Protein AF-A0AAJ2ECH2-F1 (afdb_monomer_lite)

Radius of gyration: 36.83 Å; chains: 1; bounding box: 147×91×66 Å

Foldseek 3Di:
DDDDDDDDDDDDDDDDDDDDDDDDDDDDDDDDPPDDDDDDDDPDDDDDDPDDDDDDDDDDDDDDDDDDDDDDDDDDDDDDDDDDDDPDDPPPLPPLQFDDQVNVQVQVQVVLVDPVQFAFFAPVPPGFPKPQWAAAPVRCPDPVNPLVVLQVVLCVVLQQKDFDDDDQQHVPSPVHMTTIHGDPVNVVQWDWDQDPPPPVGGTNPRIIITGTFWGKGWPGWDDKDGQDPPQQKIKTKGAIATDPGHPSLPPPSNCVSGVVSVVNNVRHPPPIDIFMWHGDSRHIHTDD

Secondary structure (DSSP, 8-state):
-------------------PPPP-----------------------------------------------------------------SSSSSSTTTS--HHHHHHHHHHHHTSGGGEEE-BSTTSSB-EESEEEEHHHHHSGGGHHHHHHHHHHHHTTSEEEPPP-TTTTTTTTTEEEEEE-TTGGGGEEEEPPPTT-TTB-S-S-EEEEEEEEEEEEEEEEEPPPPTTT-EEEEEEEEEEES--GGGG-HHHHHH-HHHHHHHHHTTT--EEEEEEEETTEEEEE-

Structure (mmCIF, N/CA/C/O backbone):
data_AF-A0AAJ2ECH2-F1
#
_entry.id   AF-A0AAJ2ECH2-F1
#
loop_
_atom_site.group_PDB
_atom_site.id
_atom_site.type_symbol
_atom_site.label_atom_id
_atom_site.label_alt_id
_atom_site.label_comp_id
_atom_site.label_asym_id
_atom_site.label_entity_id
_atom_site.label_seq_id
_atom_site.pdbx_PDB_ins_code
_atom_site.Cartn_x
_atom_site.Cartn_y
_atom_site.Cartn_z
_atom_site.occupancy
_atom_site.B_iso_or_equiv
_atom_site.auth_seq_id
_atom_site.auth_comp_id
_atom_site.auth_asym_id
_atom_site.auth_atom_id
_atom_site.pdbx_PDB_model_num
ATOM 1 N N . ALA A 1 1 ? 82.442 -41.253 -10.287 1.00 42.22 1 ALA A N 1
ATOM 2 C CA . ALA A 1 1 ? 82.181 -40.162 -11.237 1.00 42.22 1 ALA A CA 1
ATOM 3 C C . ALA A 1 1 ? 80.715 -39.790 -11.065 1.00 42.22 1 ALA A C 1
ATOM 5 O O . ALA A 1 1 ? 79.875 -40.249 -11.827 1.00 42.22 1 ALA A O 1
ATOM 6 N N . ASP A 1 2 ? 80.340 -39.313 -9.878 1.00 37.12 2 ASP A N 1
ATOM 7 C CA . ASP A 1 2 ? 80.557 -37.930 -9.389 1.00 37.12 2 ASP A CA 1
ATOM 8 C C . ASP A 1 2 ? 79.757 -36.953 -10.267 1.00 37.12 2 ASP A C 1
ATOM 10 O O . ASP A 1 2 ? 79.851 -37.019 -11.485 1.00 37.12 2 ASP A O 1
ATOM 14 N N . ASP A 1 3 ? 78.943 -36.035 -9.761 1.00 39.41 3 ASP A N 1
ATOM 15 C CA . ASP A 1 3 ? 78.819 -35.560 -8.390 1.00 39.41 3 ASP A CA 1
ATOM 16 C C . ASP A 1 3 ? 77.483 -34.825 -8.196 1.00 39.41 3 ASP A C 1
ATOM 18 O O . ASP A 1 3 ? 76.812 -34.424 -9.149 1.00 39.41 3 ASP A O 1
ATOM 22 N N . SER A 1 4 ? 77.135 -34.658 -6.928 1.00 43.28 4 SER A N 1
ATOM 23 C CA . SER A 1 4 ? 75.955 -33.998 -6.375 1.00 43.28 4 SER A CA 1
ATOM 24 C C . SER A 1 4 ? 76.320 -32.590 -5.872 1.00 43.28 4 SER A C 1
ATOM 26 O O . SER A 1 4 ? 77.402 -32.425 -5.323 1.00 43.28 4 SER A O 1
ATOM 28 N N . ALA A 1 5 ? 75.429 -31.595 -6.002 1.00 47.00 5 ALA A N 1
ATOM 29 C CA . ALA A 1 5 ? 75.341 -30.352 -5.191 1.00 47.00 5 ALA A CA 1
ATOM 30 C C . ALA A 1 5 ? 74.141 -29.535 -5.724 1.00 47.00 5 ALA A C 1
ATOM 32 O O . ALA A 1 5 ? 74.076 -29.278 -6.921 1.00 47.00 5 ALA A O 1
ATOM 33 N N . ASP A 1 6 ? 73.066 -29.169 -5.019 1.00 42.31 6 ASP A N 1
ATOM 34 C CA . ASP A 1 6 ? 72.818 -28.588 -3.685 1.00 42.31 6 ASP A CA 1
ATOM 35 C C . ASP A 1 6 ? 73.564 -27.275 -3.378 1.00 42.31 6 ASP A C 1
ATOM 37 O O . ASP A 1 6 ? 74.771 -27.253 -3.153 1.00 42.31 6 ASP A O 1
ATOM 41 N N . THR A 1 7 ? 72.813 -26.165 -3.322 1.00 41.50 7 THR A N 1
ATOM 42 C CA . THR A 1 7 ? 73.090 -25.024 -2.424 1.00 41.50 7 THR A CA 1
ATOM 43 C C . THR A 1 7 ? 71.850 -24.139 -2.212 1.00 41.50 7 THR A C 1
ATOM 45 O O . THR A 1 7 ? 71.594 -23.146 -2.883 1.00 41.50 7 THR A O 1
ATOM 48 N N . ARG A 1 8 ? 71.038 -24.556 -1.244 1.00 35.97 8 ARG A N 1
ATOM 49 C CA . ARG A 1 8 ? 70.587 -23.818 -0.044 1.00 35.97 8 ARG A CA 1
ATOM 50 C C . ARG A 1 8 ? 70.851 -22.277 0.086 1.00 35.97 8 ARG A C 1
ATOM 52 O O . ARG A 1 8 ? 71.984 -21.839 0.224 1.00 35.97 8 ARG A O 1
ATOM 59 N N . VAL A 1 9 ? 69.739 -21.541 0.300 1.00 35.12 9 VAL A N 1
ATOM 60 C CA . VAL A 1 9 ? 69.451 -20.435 1.274 1.00 35.12 9 VAL A CA 1
ATOM 61 C C . VAL A 1 9 ? 70.000 -19.004 1.084 1.00 35.12 9 VAL A C 1
ATOM 63 O O . VAL A 1 9 ? 71.187 -18.736 1.238 1.00 35.12 9 VAL A O 1
ATOM 66 N N . LYS A 1 10 ? 69.062 -18.031 1.083 1.00 36.44 10 LYS A N 1
ATOM 67 C CA . LYS A 1 10 ? 69.157 -16.863 1.984 1.00 36.44 10 LYS A CA 1
ATOM 68 C C . LYS A 1 10 ? 67.801 -16.409 2.546 1.00 36.44 10 LYS A C 1
ATOM 70 O O . LYS A 1 10 ? 66.831 -16.205 1.828 1.00 36.44 10 LYS A O 1
ATOM 75 N N . VAL A 1 11 ? 67.799 -16.297 3.871 1.00 36.78 11 VAL A N 1
ATOM 76 C CA . VAL A 1 11 ? 66.754 -15.856 4.803 1.00 36.78 11 VAL A CA 1
ATOM 77 C C . VAL A 1 11 ? 66.902 -14.350 5.070 1.00 36.78 11 VAL A C 1
ATOM 79 O O . VAL A 1 11 ? 68.025 -13.851 5.103 1.00 36.78 11 VAL A O 1
ATOM 82 N N . GLY A 1 12 ? 65.787 -13.671 5.362 1.00 32.56 12 GLY A N 1
ATOM 83 C CA . GLY A 1 12 ? 65.713 -12.351 6.017 1.00 32.56 12 GLY A CA 1
ATOM 84 C C . GLY A 1 12 ? 64.828 -11.378 5.224 1.00 32.56 12 GLY A C 1
ATOM 85 O O . GLY A 1 12 ? 65.055 -11.198 4.042 1.00 32.56 12 GLY A O 1
ATOM 86 N N . ASN A 1 13 ? 63.805 -10.715 5.765 1.00 36.09 13 ASN A N 1
ATOM 87 C CA . ASN A 1 13 ? 63.702 -10.195 7.119 1.00 36.09 13 ASN A CA 1
ATOM 88 C C . ASN A 1 13 ? 62.234 -10.004 7.546 1.00 36.09 13 ASN A C 1
ATOM 90 O O . ASN A 1 13 ? 61.370 -9.672 6.737 1.00 36.09 13 ASN A O 1
ATOM 94 N N . ARG A 1 14 ? 61.982 -10.206 8.842 1.00 36.38 14 ARG A N 1
ATOM 95 C CA . ARG A 1 14 ? 60.722 -9.918 9.538 1.00 36.38 14 ARG A CA 1
ATOM 96 C C . ARG A 1 14 ? 60.601 -8.416 9.791 1.00 36.38 14 ARG A C 1
ATOM 98 O O . ARG A 1 14 ? 61.569 -7.809 10.238 1.00 36.38 14 ARG A O 1
ATOM 105 N N . GLN A 1 15 ? 59.387 -7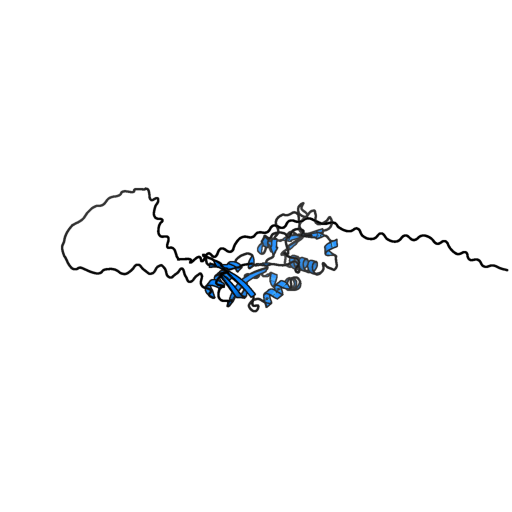.880 9.713 1.00 37.44 15 GLN A N 1
ATOM 106 C CA . GLN A 1 15 ? 58.977 -6.808 10.620 1.00 37.44 15 GLN A CA 1
ATOM 107 C C . GLN A 1 15 ? 57.489 -6.946 10.953 1.00 37.44 15 GLN A C 1
ATOM 109 O O . GLN A 1 15 ? 56.633 -7.000 10.077 1.00 37.44 15 GLN A O 1
ATOM 114 N N . ALA A 1 16 ? 57.232 -7.094 12.250 1.00 41.62 16 ALA A N 1
ATOM 115 C CA . ALA A 1 16 ? 55.926 -7.144 12.891 1.00 41.62 16 ALA A CA 1
ATOM 116 C C . ALA A 1 16 ? 55.736 -5.842 13.718 1.00 41.62 16 ALA A C 1
ATOM 118 O O . ALA A 1 16 ? 56.522 -4.909 13.558 1.00 41.62 16 ALA A O 1
ATOM 119 N N . PRO A 1 17 ? 54.708 -5.726 14.572 1.00 45.03 17 PRO A N 1
ATOM 120 C CA . PRO A 1 17 ? 53.543 -4.875 14.370 1.00 45.03 17 PRO A CA 1
ATOM 121 C C . PRO A 1 17 ? 53.574 -3.605 15.240 1.00 45.03 17 PRO A C 1
ATOM 123 O O . PRO A 1 17 ? 54.097 -3.617 16.353 1.00 45.03 17 PRO A O 1
ATOM 126 N N . HIS A 1 18 ? 52.932 -2.524 14.789 1.00 39.78 18 HIS A N 1
ATOM 127 C CA . HIS A 1 18 ? 52.648 -1.377 15.656 1.00 39.78 18 HIS A CA 1
ATOM 128 C C . HIS A 1 18 ? 51.230 -1.453 16.235 1.00 39.78 18 HIS A C 1
ATOM 130 O O . HIS A 1 18 ? 50.243 -1.617 15.523 1.00 39.78 18 HIS A O 1
ATOM 136 N N . ALA A 1 19 ? 51.197 -1.372 17.564 1.00 40.78 19 ALA A N 1
ATOM 137 C CA . ALA A 1 19 ? 50.053 -1.444 18.462 1.00 40.78 19 ALA A CA 1
ATOM 138 C C . ALA A 1 19 ? 49.423 -0.036 18.698 1.00 40.78 19 ALA A C 1
ATOM 140 O O . ALA A 1 19 ? 49.871 0.941 18.096 1.00 40.78 19 ALA A O 1
ATOM 141 N N . PRO A 1 20 ? 48.371 0.083 19.535 1.00 43.03 20 PRO A N 1
ATOM 142 C CA . PRO A 1 20 ? 47.257 1.016 19.359 1.00 43.03 20 PRO A CA 1
ATOM 143 C C . PRO A 1 20 ? 47.490 2.397 19.980 1.00 43.03 20 PRO A C 1
ATOM 145 O O . PRO A 1 20 ? 48.156 2.522 21.009 1.00 43.03 20 PRO A O 1
ATOM 148 N N . ASN A 1 21 ? 46.851 3.425 19.413 1.00 36.53 21 ASN A N 1
ATOM 149 C CA . ASN A 1 21 ? 46.820 4.758 20.010 1.00 36.53 21 ASN A CA 1
ATOM 150 C C . ASN A 1 21 ? 45.516 4.993 20.791 1.00 36.53 21 ASN A C 1
ATOM 152 O O . ASN A 1 21 ? 44.421 4.686 20.320 1.00 36.53 21 ASN A O 1
ATOM 156 N N . LYS A 1 22 ? 45.678 5.501 22.013 1.00 35.88 22 LYS A N 1
ATOM 157 C CA . LYS A 1 22 ? 44.658 5.713 23.041 1.00 35.88 22 LYS A CA 1
ATOM 158 C C . LYS A 1 22 ? 44.060 7.124 22.932 1.00 35.88 22 LYS A C 1
ATOM 160 O O . LYS A 1 22 ? 44.755 8.076 22.598 1.00 35.88 22 LYS A O 1
ATOM 165 N N . ASN A 1 23 ? 42.778 7.221 23.285 1.00 36.75 23 ASN A N 1
ATOM 166 C CA . ASN A 1 23 ? 41.996 8.445 23.509 1.00 36.75 23 ASN A CA 1
ATOM 167 C C . ASN A 1 23 ? 42.694 9.497 24.390 1.00 36.75 23 ASN A C 1
ATOM 169 O O . ASN A 1 23 ? 43.466 9.146 25.286 1.00 36.75 23 ASN A O 1
ATOM 173 N N . PRO A 1 24 ? 42.241 10.758 24.273 1.00 41.66 24 PRO A N 1
ATOM 174 C CA . PRO A 1 24 ? 41.691 11.412 25.464 1.00 41.66 24 PRO A CA 1
ATOM 175 C C . PRO A 1 24 ? 40.403 12.231 25.207 1.00 41.66 24 PRO A C 1
ATOM 177 O O . PRO A 1 24 ? 40.414 13.252 24.529 1.00 41.66 24 PRO A O 1
ATOM 180 N N . THR A 1 25 ? 39.304 11.838 25.855 1.00 38.47 25 THR A N 1
ATOM 181 C CA . THR A 1 25 ? 38.321 12.754 26.487 1.00 38.47 25 THR A CA 1
ATOM 182 C C . THR A 1 25 ? 38.935 13.279 27.793 1.00 38.47 25 THR A C 1
ATOM 184 O O . THR A 1 25 ? 39.626 12.483 28.438 1.00 38.47 25 THR A O 1
ATOM 187 N N . PRO A 1 26 ? 38.710 14.536 28.255 1.00 39.72 26 PRO A N 1
ATOM 188 C CA . PRO A 1 26 ? 37.426 14.880 28.899 1.00 39.72 26 PRO A CA 1
ATOM 189 C C . PRO A 1 26 ? 37.029 16.381 28.934 1.00 39.72 26 PRO A C 1
ATOM 191 O O . PRO A 1 26 ? 37.845 17.268 28.700 1.00 39.72 26 PRO A O 1
ATOM 194 N N . LYS A 1 27 ? 35.764 16.616 29.328 1.00 32.34 27 LYS A N 1
ATOM 195 C CA . LYS A 1 27 ? 35.148 17.735 30.097 1.00 32.34 27 LYS A CA 1
ATOM 196 C C . LYS A 1 27 ? 33.716 17.889 29.556 1.00 32.34 27 LYS A C 1
ATOM 198 O O . LYS A 1 27 ? 33.534 18.178 28.387 1.00 32.34 27 LYS A O 1
ATOM 203 N N . GLY A 1 28 ? 32.658 17.559 30.288 1.00 27.78 28 GLY A N 1
ATOM 204 C CA . GLY A 1 28 ? 32.367 18.009 31.646 1.00 27.78 28 GLY A CA 1
ATOM 205 C C . GLY A 1 28 ? 31.369 19.161 31.537 1.00 27.78 28 GLY A C 1
ATOM 206 O O . GLY A 1 28 ? 31.768 20.317 31.570 1.00 27.78 28 GLY A O 1
ATOM 207 N N . GLY A 1 29 ? 30.093 18.828 31.336 1.00 27.19 29 GLY A N 1
ATOM 208 C CA . GLY A 1 29 ? 28.980 19.769 31.232 1.00 27.19 29 GLY A CA 1
ATOM 209 C C . GLY A 1 29 ? 27.753 19.166 31.900 1.00 27.19 29 GLY A C 1
ATOM 210 O O . GLY A 1 29 ? 26.883 18.613 31.240 1.00 27.19 29 GLY A O 1
ATOM 211 N N . VAL A 1 30 ? 27.750 19.213 33.229 1.00 29.14 30 VAL A N 1
ATOM 212 C CA . VAL A 1 30 ? 26.584 18.949 34.070 1.00 29.14 30 VAL A CA 1
ATOM 213 C C . VAL A 1 30 ? 25.680 20.172 33.951 1.00 29.14 30 VAL A C 1
ATOM 215 O O . VAL A 1 30 ? 26.021 21.230 34.471 1.00 29.14 30 VAL A O 1
ATOM 218 N N . PHE A 1 31 ? 24.542 20.042 33.275 1.00 28.72 31 PHE A N 1
ATOM 219 C CA . PHE A 1 31 ? 23.416 20.948 33.482 1.00 28.72 31 PHE A CA 1
ATOM 220 C C . PHE A 1 31 ? 22.358 20.197 34.278 1.00 28.72 31 PHE A C 1
ATOM 222 O O . PHE A 1 31 ? 21.576 19.411 33.749 1.00 28.72 31 PHE A O 1
ATOM 229 N N . ALA A 1 32 ? 22.392 20.434 35.586 1.00 27.36 32 ALA A N 1
ATOM 230 C CA . ALA A 1 32 ? 21.265 20.215 36.465 1.00 27.36 32 ALA A CA 1
ATOM 231 C C . ALA A 1 32 ? 20.131 21.157 36.034 1.00 27.36 32 ALA A C 1
ATOM 233 O O . ALA A 1 32 ? 20.287 22.375 36.082 1.00 27.36 32 ALA A O 1
ATOM 234 N N . PHE A 1 33 ? 18.992 20.598 35.630 1.00 25.45 33 PHE A N 1
ATOM 235 C CA . PHE A 1 33 ? 17.716 21.298 35.721 1.00 25.45 33 PHE A CA 1
ATOM 236 C C . PHE A 1 33 ? 16.979 20.739 36.932 1.00 25.45 33 PHE A C 1
ATOM 238 O O . PHE A 1 33 ? 16.240 19.763 36.863 1.00 25.45 33 PHE A O 1
ATOM 245 N N . GLU A 1 34 ? 17.240 21.369 38.070 1.00 26.05 34 GLU A N 1
ATOM 246 C CA . GLU A 1 34 ? 16.372 21.305 39.230 1.00 26.05 34 GLU A CA 1
ATOM 247 C C . GLU A 1 34 ? 15.232 22.303 39.002 1.00 26.05 34 GLU A C 1
ATOM 249 O O . GLU A 1 34 ? 15.405 23.516 39.116 1.00 26.05 34 GLU A O 1
ATOM 254 N N . ALA A 1 35 ? 14.057 21.797 38.634 1.00 28.84 35 ALA A N 1
ATOM 255 C CA . ALA A 1 35 ? 12.827 22.576 38.580 1.00 28.84 35 ALA A CA 1
ATOM 256 C C . ALA A 1 35 ? 11.723 21.821 39.325 1.00 28.84 35 ALA A C 1
ATOM 258 O O . ALA A 1 35 ? 10.961 21.043 38.765 1.00 28.84 35 ALA A O 1
ATOM 259 N N . ARG A 1 36 ? 11.741 22.047 40.640 1.00 27.75 36 ARG A N 1
ATOM 260 C CA . ARG A 1 36 ? 10.624 22.129 41.591 1.00 27.75 36 ARG A CA 1
ATOM 261 C C . ARG A 1 36 ? 9.313 21.458 41.173 1.00 27.75 36 ARG A C 1
ATOM 263 O O . ARG A 1 36 ? 8.580 21.943 40.316 1.00 27.75 36 ARG A O 1
ATOM 270 N N . HIS A 1 37 ? 8.941 20.462 41.975 1.00 28.88 37 HIS A N 1
ATOM 271 C CA . HIS A 1 37 ? 7.553 20.141 42.278 1.00 28.88 37 HIS A CA 1
ATOM 272 C C . HIS A 1 37 ? 6.735 21.419 42.525 1.00 28.88 37 HIS A C 1
ATOM 274 O O . HIS A 1 37 ? 6.911 22.095 43.539 1.00 28.88 37 HIS A O 1
ATOM 280 N N . LEU A 1 38 ? 5.792 21.701 41.632 1.00 29.12 38 LEU A N 1
ATOM 281 C CA . LEU A 1 38 ? 4.630 22.525 41.928 1.00 29.12 38 LEU A CA 1
ATOM 282 C C . LEU A 1 38 ? 3.388 21.670 41.705 1.00 29.12 38 LEU A C 1
ATOM 284 O O . LEU A 1 38 ? 2.962 21.396 40.589 1.00 29.12 38 LEU A O 1
ATOM 288 N N . HIS A 1 39 ? 2.834 21.222 42.828 1.00 31.78 39 HIS A N 1
ATOM 289 C CA . HIS A 1 39 ? 1.444 20.817 42.945 1.00 31.78 39 HIS A CA 1
ATOM 290 C C . HIS A 1 39 ? 0.564 21.973 42.447 1.00 31.78 39 HIS A C 1
ATOM 292 O O . HIS A 1 39 ? 0.428 22.986 43.130 1.00 31.78 39 HIS A O 1
ATOM 298 N N . GLN A 1 40 ? -0.078 21.812 41.295 1.00 31.48 40 GLN A N 1
ATOM 299 C CA . GLN A 1 40 ? -1.292 22.556 40.988 1.00 31.48 40 GLN A CA 1
ATOM 300 C C . GLN A 1 40 ? -2.389 21.567 40.617 1.00 31.48 40 GLN A C 1
ATOM 302 O O . GLN A 1 40 ? -2.481 21.062 39.504 1.00 31.48 40 GLN A O 1
ATOM 307 N N . ARG A 1 41 ? -3.233 21.300 41.618 1.00 31.45 41 ARG A N 1
ATOM 308 C CA . ARG A 1 41 ? -4.598 20.817 41.431 1.00 31.45 41 ARG A CA 1
ATOM 309 C C . ARG A 1 41 ? -5.319 21.818 40.526 1.00 31.45 41 ARG A C 1
ATOM 311 O O . ARG A 1 41 ? -5.721 22.876 41.006 1.00 31.45 41 ARG A O 1
ATOM 318 N N . SER A 1 42 ? -5.487 21.498 39.248 1.00 27.92 42 SER A N 1
ATOM 319 C CA . SER A 1 42 ? -6.451 22.204 38.408 1.00 27.92 42 SER A CA 1
ATOM 320 C C . SER A 1 42 ? -7.769 21.441 38.441 1.00 27.92 42 SER A C 1
ATOM 322 O O . SER A 1 42 ? -7.947 20.420 37.784 1.00 27.92 42 SER A O 1
ATOM 324 N N . LEU A 1 43 ? -8.682 21.933 39.276 1.00 31.36 43 LEU A N 1
ATOM 325 C CA . LEU A 1 43 ? -10.106 21.653 39.172 1.00 31.36 43 LEU A CA 1
ATOM 326 C C . LEU A 1 43 ? -10.602 22.342 37.895 1.00 31.36 43 LEU A C 1
ATOM 328 O O . LEU A 1 43 ? -10.856 23.548 37.910 1.00 31.36 43 LEU A O 1
ATOM 332 N N . PHE A 1 44 ? -10.742 21.605 36.793 1.00 28.23 44 PHE A N 1
ATOM 333 C CA . PHE A 1 44 ? -11.408 22.142 35.609 1.00 28.23 44 PHE A CA 1
ATOM 334 C C . PHE A 1 44 ? -12.920 22.151 35.828 1.00 28.23 44 PHE A C 1
ATOM 336 O O . PHE A 1 44 ? -13.641 21.172 35.666 1.00 28.23 44 PHE A O 1
ATOM 343 N N . ARG A 1 45 ? -13.369 23.324 36.268 1.00 28.62 45 ARG A N 1
ATOM 344 C CA . ARG A 1 45 ? -14.752 23.778 36.318 1.00 28.62 45 ARG A CA 1
ATOM 345 C C . ARG A 1 45 ? -15.161 24.148 34.888 1.00 28.62 45 ARG A C 1
ATOM 347 O O . ARG A 1 45 ? -14.532 25.025 34.299 1.00 28.62 45 ARG A O 1
ATOM 354 N N . CYS A 1 46 ? -16.206 23.523 34.340 1.00 26.97 46 CYS A N 1
ATOM 355 C CA . CYS A 1 46 ? -16.853 23.990 33.110 1.00 26.97 46 CYS A CA 1
ATOM 356 C C . CYS A 1 46 ? -17.240 25.468 33.280 1.00 26.97 46 CYS A C 1
ATOM 358 O O . CYS A 1 46 ? -18.101 25.798 34.099 1.00 26.97 46 CYS A O 1
ATOM 360 N N . ARG A 1 47 ? -16.586 26.370 32.540 1.00 28.44 47 ARG A N 1
ATOM 361 C CA . ARG A 1 47 ? -16.938 27.791 32.493 1.00 28.44 47 ARG A CA 1
ATOM 362 C C . ARG A 1 47 ? -17.693 28.049 31.194 1.00 28.44 47 ARG A C 1
ATOM 364 O O . ARG A 1 47 ? -17.113 28.037 30.117 1.00 28.44 47 ARG A O 1
ATOM 371 N N . SER A 1 48 ? -19.000 28.246 31.335 1.00 32.56 48 SER A N 1
ATOM 372 C CA . SER A 1 48 ? -19.894 28.766 30.301 1.00 32.56 48 SER A CA 1
ATOM 373 C C . SER A 1 48 ? -19.410 30.148 29.862 1.00 32.56 48 SER A C 1
ATOM 375 O O . SER A 1 48 ? -19.367 31.057 30.691 1.00 32.56 48 SER A O 1
ATOM 377 N N . ASN A 1 49 ? -19.066 30.307 28.585 1.00 32.09 49 ASN A N 1
ATOM 378 C CA . ASN A 1 49 ? -18.868 31.611 27.958 1.00 32.09 49 ASN A CA 1
ATOM 379 C C . ASN A 1 49 ? -20.085 31.892 27.072 1.00 32.09 49 ASN A C 1
ATOM 381 O O . ASN A 1 49 ? -20.160 31.457 25.926 1.00 32.09 49 ASN A O 1
ATOM 385 N N . SER A 1 50 ? -21.049 32.601 27.647 1.00 32.84 50 SER A N 1
ATOM 386 C CA . SER A 1 50 ? -22.085 33.313 26.910 1.00 32.84 50 SER A CA 1
ATOM 387 C C . SER A 1 50 ? -21.627 34.762 26.882 1.00 32.84 50 SER A C 1
ATOM 389 O O . SER A 1 50 ? -21.686 35.386 27.929 1.00 32.84 50 SER A O 1
ATOM 391 N N . ASP A 1 51 ? -21.078 35.232 25.761 1.00 31.84 51 ASP A N 1
ATOM 392 C CA . ASP A 1 51 ? -21.012 36.654 25.383 1.00 31.84 51 ASP A CA 1
ATOM 393 C C . ASP A 1 51 ? -20.249 36.798 24.059 1.00 31.84 51 ASP A C 1
ATOM 395 O O . ASP A 1 51 ? -19.023 36.851 24.024 1.00 31.84 51 ASP A O 1
ATOM 399 N N . ALA A 1 52 ? -20.996 36.845 22.956 1.00 32.62 52 ALA A N 1
ATOM 400 C CA . ALA A 1 52 ? -20.563 37.459 21.701 1.00 32.62 52 ALA A CA 1
ATOM 401 C C . ALA A 1 52 ? -21.787 37.700 20.801 1.00 32.62 52 ALA A C 1
ATOM 403 O O . ALA A 1 52 ? -21.988 37.043 19.783 1.00 32.62 52 ALA A O 1
ATOM 404 N N . LEU A 1 53 ? -22.631 38.654 21.196 1.00 32.38 53 LEU A N 1
ATOM 405 C CA . LEU A 1 53 ? -23.466 39.397 20.257 1.00 32.38 53 LEU A CA 1
ATOM 406 C C . LEU A 1 53 ? -22.834 40.775 20.095 1.00 32.38 53 LEU A C 1
ATOM 408 O O . LEU A 1 53 ? -22.726 41.503 21.076 1.00 32.38 53 LEU A O 1
ATOM 412 N N . LEU A 1 54 ? -22.423 41.089 18.865 1.00 32.12 54 LEU A N 1
ATOM 413 C CA . LEU A 1 54 ? -22.594 42.364 18.152 1.00 32.12 54 LEU A CA 1
ATOM 414 C C . LEU A 1 54 ? -21.517 42.464 17.062 1.00 32.12 54 LEU A C 1
ATOM 416 O O . LEU A 1 54 ? -20.358 42.703 17.377 1.00 32.12 54 LEU A O 1
ATOM 420 N N . GLN A 1 55 ? -21.901 42.352 15.785 1.00 32.16 55 GLN A N 1
ATOM 421 C CA . GLN A 1 55 ? -21.833 43.492 14.858 1.00 32.16 55 GLN A CA 1
ATOM 422 C C . GLN A 1 55 ? -22.307 43.163 13.427 1.00 32.16 55 GLN A C 1
ATOM 424 O O . GLN A 1 55 ? -22.007 42.123 12.850 1.00 32.16 55 GLN A O 1
ATOM 429 N N . SER A 1 56 ? -22.966 44.176 12.857 1.00 31.80 56 SER A N 1
ATOM 430 C CA . SER A 1 56 ? -23.246 44.451 11.440 1.00 31.80 56 SER A CA 1
ATOM 431 C C . SER A 1 56 ? -24.482 43.802 10.791 1.00 31.80 56 SER A C 1
ATOM 433 O O . SER A 1 56 ? -24.452 42.735 10.190 1.00 31.80 56 SER A O 1
ATOM 435 N N . VAL A 1 57 ? -25.585 44.553 10.845 1.00 33.06 57 VAL A N 1
ATOM 436 C CA . VAL A 1 57 ? -26.626 44.572 9.813 1.00 33.06 57 VAL A CA 1
ATOM 437 C C . VAL A 1 57 ? -26.761 46.033 9.398 1.00 33.06 57 VAL A C 1
ATOM 439 O O . VAL A 1 57 ? -27.182 46.856 10.208 1.00 33.06 57 VAL A O 1
ATOM 442 N N . GLU A 1 58 ? -26.407 46.364 8.157 1.00 29.14 58 GLU A N 1
ATOM 443 C CA . GLU A 1 58 ? -26.724 47.662 7.563 1.00 29.14 58 GLU A CA 1
ATOM 444 C C . GLU A 1 58 ? -27.101 47.512 6.076 1.00 29.14 58 GLU A C 1
ATOM 446 O O . GLU A 1 58 ? -26.374 46.922 5.285 1.00 29.14 58 GLU A O 1
ATOM 451 N N . TRP A 1 59 ? -28.273 48.076 5.764 1.00 30.05 59 TRP A N 1
ATOM 452 C CA . TRP A 1 59 ? -28.811 48.552 4.479 1.00 30.05 59 TRP A CA 1
ATOM 453 C C . TRP A 1 59 ? -28.984 47.591 3.286 1.00 30.05 59 TRP A C 1
ATOM 455 O O . TRP A 1 59 ? -28.051 47.249 2.579 1.00 30.05 59 TRP A O 1
ATOM 465 N N . HIS A 1 60 ? -30.246 47.369 2.894 1.00 35.22 60 HIS A N 1
ATOM 466 C CA . HIS A 1 60 ? -30.860 48.193 1.842 1.00 35.22 60 HIS A CA 1
ATOM 467 C C . HIS A 1 60 ? -32.396 48.168 1.903 1.00 35.22 60 HIS A C 1
ATOM 469 O O . HIS A 1 60 ? -33.045 47.125 1.906 1.00 35.22 60 HIS A O 1
ATOM 475 N N . ARG A 1 61 ? -32.965 49.380 1.918 1.00 34.66 61 ARG A N 1
ATOM 476 C CA . ARG A 1 61 ? -34.385 49.702 1.735 1.00 34.66 61 ARG A CA 1
ATOM 477 C C . ARG A 1 61 ? -34.897 49.199 0.382 1.00 34.66 61 ARG A C 1
ATOM 479 O O . ARG A 1 61 ? -34.325 49.557 -0.644 1.00 34.66 61 ARG A O 1
ATOM 486 N N . LYS A 1 62 ? -36.077 48.575 0.368 1.00 36.88 62 LYS A N 1
ATOM 487 C CA . LYS A 1 62 ? -37.070 48.780 -0.697 1.00 36.88 62 LYS A CA 1
ATOM 488 C C . LYS A 1 62 ? -38.451 48.977 -0.076 1.00 36.88 62 LYS A C 1
ATOM 490 O O . LYS A 1 62 ? -38.921 48.171 0.715 1.00 36.88 62 LYS A O 1
ATOM 495 N N . VAL A 1 63 ? -39.030 50.118 -0.428 1.00 39.38 63 VAL A N 1
ATOM 496 C CA . VAL A 1 63 ? -40.338 50.650 -0.043 1.00 39.38 63 VAL A CA 1
ATOM 497 C C . VAL A 1 63 ? -41.324 50.294 -1.148 1.00 39.38 63 VAL A C 1
ATOM 499 O O . VAL A 1 63 ? -41.025 50.648 -2.281 1.00 39.38 63 VAL A O 1
ATOM 502 N N . VAL A 1 64 ? -42.476 49.686 -0.833 1.00 36.44 64 VAL A N 1
ATOM 503 C CA . VAL A 1 64 ? -43.736 49.731 -1.620 1.00 36.44 64 VAL A CA 1
ATOM 504 C C . VAL A 1 64 ? -44.920 49.497 -0.643 1.00 36.44 64 VAL A C 1
ATOM 506 O O . VAL A 1 64 ? -44.731 48.775 0.336 1.00 36.44 64 VAL A O 1
ATOM 509 N N . PRO A 1 65 ? -46.088 50.159 -0.816 1.00 43.50 65 PRO A N 1
ATOM 510 C CA . PRO A 1 65 ? -46.907 50.649 0.294 1.00 43.50 65 PRO A CA 1
ATOM 511 C C . PRO A 1 65 ? -48.133 49.794 0.658 1.00 43.50 65 PRO A C 1
ATOM 513 O O . PRO A 1 65 ? -48.596 48.944 -0.097 1.00 43.50 65 PRO A O 1
ATOM 516 N N . ILE A 1 66 ? -48.668 50.109 1.839 1.00 40.44 66 ILE A N 1
ATOM 517 C CA . ILE A 1 66 ? -49.888 49.589 2.468 1.00 40.44 66 ILE A CA 1
ATOM 518 C C . ILE A 1 66 ? -51.119 50.331 1.918 1.00 40.44 66 ILE A C 1
ATOM 520 O O . ILE A 1 66 ? -51.096 51.558 1.813 1.00 40.44 66 ILE A O 1
ATOM 524 N N . MET A 1 67 ? -52.220 49.609 1.677 1.00 33.28 67 MET A N 1
ATOM 525 C CA . MET A 1 67 ? -53.582 50.161 1.740 1.00 33.28 67 MET A CA 1
ATOM 526 C C . MET A 1 67 ? -54.394 49.472 2.856 1.00 33.28 67 MET A C 1
ATOM 528 O O . MET A 1 67 ? -54.139 48.302 3.146 1.00 33.28 67 MET A O 1
ATOM 532 N N . PRO A 1 68 ? -55.347 50.176 3.502 1.00 51.62 68 PRO A N 1
ATOM 533 C CA . PRO A 1 68 ? -55.944 49.768 4.774 1.00 51.62 68 PRO A CA 1
ATOM 534 C C . PRO A 1 68 ? -57.377 49.238 4.617 1.00 51.62 68 PRO A C 1
ATOM 536 O O . PRO A 1 68 ? -58.119 49.733 3.777 1.00 51.62 68 PRO A O 1
ATOM 539 N N . THR A 1 69 ? -57.830 48.335 5.496 1.00 38.91 69 THR A N 1
ATOM 540 C CA . THR A 1 69 ? -59.268 48.180 5.793 1.00 38.91 69 THR A CA 1
ATOM 541 C C . THR A 1 69 ? -59.537 47.674 7.223 1.00 38.91 69 THR A C 1
ATOM 543 O O . THR A 1 69 ? -59.179 46.563 7.586 1.00 38.91 69 THR A O 1
ATOM 546 N N . HIS A 1 70 ? -60.251 48.527 7.971 1.00 39.31 70 HIS A N 1
ATOM 547 C CA . HIS A 1 70 ? -61.310 48.250 8.963 1.00 39.31 70 HIS A CA 1
ATOM 548 C C . HIS A 1 70 ? -60.962 47.899 10.433 1.00 39.31 70 HIS A C 1
ATOM 550 O O . HIS A 1 70 ? -60.240 46.942 10.698 1.00 39.31 70 HIS A O 1
ATOM 556 N N . PRO A 1 71 ? -61.547 48.643 11.407 1.00 48.66 71 PRO A N 1
ATOM 557 C CA . PRO A 1 71 ? -61.501 48.349 12.838 1.00 48.66 71 PRO A CA 1
ATOM 558 C C . PRO A 1 71 ? -62.832 47.777 13.377 1.00 48.66 71 PRO A C 1
ATOM 560 O O . PRO A 1 71 ? -63.901 47.993 12.810 1.00 48.66 71 PRO A O 1
ATOM 563 N N . GLY A 1 72 ? -62.757 47.138 14.546 1.00 35.56 72 GLY A N 1
ATOM 564 C CA . GLY A 1 72 ? -63.892 46.630 15.331 1.00 35.56 72 GLY A CA 1
ATOM 565 C C . GLY A 1 72 ? -63.787 45.112 15.492 1.00 35.56 72 GLY A C 1
ATOM 566 O O . GLY A 1 72 ? -63.489 44.417 14.537 1.00 35.56 72 GLY A O 1
ATOM 567 N N . ALA A 1 73 ? -63.968 44.491 16.649 1.00 39.84 73 ALA A N 1
ATOM 568 C CA . ALA A 1 73 ? -64.588 44.897 17.895 1.00 39.84 73 ALA A CA 1
ATOM 569 C C . ALA A 1 73 ? -64.176 43.884 18.986 1.00 39.84 73 ALA A C 1
ATOM 571 O O . ALA A 1 73 ? -63.823 42.753 18.676 1.00 39.84 73 ALA A O 1
ATOM 572 N N . HIS A 1 74 ? -64.235 44.331 20.244 1.00 37.09 74 HIS A N 1
ATOM 573 C CA . HIS A 1 74 ? -64.562 43.582 21.467 1.00 37.09 74 HIS A CA 1
ATOM 574 C C . HIS A 1 74 ? -64.301 42.058 21.508 1.00 37.09 74 HIS A C 1
ATOM 576 O O . HIS A 1 74 ? -64.971 41.290 20.835 1.00 37.09 74 HIS A O 1
ATOM 582 N N . MET A 1 75 ? -63.549 41.576 22.501 1.00 40.16 75 MET A N 1
ATOM 583 C CA . MET A 1 75 ? -64.106 41.175 23.804 1.00 40.16 75 MET A CA 1
ATOM 584 C C . MET A 1 75 ? -63.038 40.454 24.642 1.00 40.16 75 MET A C 1
ATOM 586 O O . MET A 1 75 ? -62.244 39.658 24.155 1.00 40.16 75 MET A O 1
ATOM 590 N N . ARG A 1 76 ? -63.031 40.793 25.931 1.00 45.53 76 ARG A N 1
ATOM 591 C CA . ARG A 1 76 ? -62.262 40.189 27.026 1.00 45.53 76 ARG A CA 1
ATOM 592 C C . ARG A 1 76 ? -62.441 38.667 27.050 1.00 45.53 76 ARG A C 1
ATOM 594 O O . ARG A 1 76 ? -63.572 38.249 26.837 1.00 45.53 76 ARG A O 1
ATOM 601 N N . THR A 1 77 ? -61.412 37.893 27.428 1.00 37.44 77 THR A N 1
ATOM 602 C CA . THR A 1 77 ? -61.477 36.784 28.418 1.00 37.44 77 THR A CA 1
ATOM 603 C C . THR A 1 77 ? -60.079 36.176 28.671 1.00 37.44 77 THR A C 1
ATOM 605 O O . THR A 1 77 ? -59.413 35.726 27.749 1.00 37.44 77 THR A O 1
ATOM 608 N N . SER A 1 78 ? -59.696 36.176 29.952 1.00 41.44 78 SER A N 1
ATOM 609 C CA . SER A 1 78 ? -58.792 35.268 30.691 1.00 41.44 78 SER A CA 1
ATOM 610 C C . SER A 1 78 ? -57.304 35.102 30.344 1.00 41.44 78 SER A C 1
ATOM 612 O O . SER A 1 78 ? -56.901 34.349 29.468 1.00 41.44 78 SER A O 1
ATOM 614 N N . LEU A 1 79 ? -56.499 35.754 31.192 1.00 44.00 79 LEU A N 1
ATOM 615 C CA . LEU A 1 79 ? -55.481 35.184 32.092 1.00 44.00 79 LEU A CA 1
ATOM 616 C C . LEU A 1 79 ? -54.980 33.732 31.879 1.00 44.00 79 LEU A C 1
ATOM 618 O O . LEU A 1 79 ? -55.750 32.781 31.940 1.00 44.00 79 LEU A O 1
ATOM 622 N N . LEU A 1 80 ? -53.639 33.639 31.922 1.00 46.00 80 LEU A N 1
ATOM 623 C CA . LEU A 1 80 ? -52.782 32.551 32.433 1.00 46.00 80 LEU A CA 1
ATOM 624 C C . LEU A 1 80 ? -52.602 31.290 31.572 1.00 46.00 80 LEU A C 1
ATOM 626 O O . LEU A 1 80 ? -53.276 30.296 31.800 1.00 46.00 80 LEU A O 1
ATOM 630 N N . ILE A 1 81 ? -51.536 31.265 30.756 1.00 47.53 81 ILE A N 1
ATOM 631 C CA . ILE A 1 81 ? -50.604 30.120 30.707 1.00 47.53 81 ILE A CA 1
ATOM 632 C C . ILE A 1 81 ? -49.176 30.675 30.657 1.00 47.53 81 ILE A C 1
ATOM 634 O O . ILE A 1 81 ? -48.727 31.232 29.657 1.00 47.53 81 ILE A O 1
ATOM 638 N N . ALA A 1 82 ? -48.490 30.564 31.790 1.00 41.97 82 ALA A N 1
ATOM 639 C CA . ALA A 1 82 ? -47.060 30.774 31.908 1.00 41.97 82 ALA A CA 1
ATOM 640 C C . ALA A 1 82 ? -46.303 29.559 31.350 1.00 41.97 82 ALA A C 1
ATOM 642 O O . ALA A 1 82 ? -46.749 28.433 31.530 1.00 41.97 82 ALA A O 1
ATOM 643 N N . ALA A 1 83 ? -45.159 29.849 30.725 1.00 50.75 83 ALA A N 1
ATOM 644 C CA . ALA A 1 83 ? -43.909 29.088 30.709 1.00 50.75 83 ALA A CA 1
ATOM 645 C C . ALA A 1 83 ? -43.965 27.550 30.586 1.00 50.75 83 ALA A C 1
ATOM 647 O O . ALA A 1 83 ? -44.463 26.862 31.465 1.00 50.75 83 ALA A O 1
ATOM 648 N N . VAL A 1 84 ? -43.282 27.021 29.564 1.00 50.78 84 VAL A N 1
ATOM 649 C CA . VAL A 1 84 ? -42.201 26.007 29.646 1.00 50.78 84 VAL A CA 1
ATOM 650 C C . VAL A 1 84 ? -42.044 25.403 28.250 1.00 50.78 84 VAL A C 1
ATOM 652 O O . VAL A 1 84 ? -42.773 24.496 27.874 1.00 50.78 84 VAL A O 1
ATOM 655 N N . SER A 1 85 ? -41.089 25.906 27.468 1.00 52.12 85 SER A N 1
ATOM 656 C CA . SER A 1 85 ? -40.585 25.200 26.279 1.00 52.12 85 SER A CA 1
ATOM 657 C C . SER A 1 85 ? -39.376 25.931 25.694 1.00 52.12 85 SER A C 1
ATOM 659 O O . SER A 1 85 ? -39.466 26.541 24.634 1.00 52.12 85 SER A O 1
ATOM 661 N N . ALA A 1 86 ? -38.244 25.909 26.404 1.00 52.22 86 ALA A N 1
ATOM 662 C CA . ALA A 1 86 ? -36.951 26.329 25.853 1.00 52.22 86 ALA A CA 1
ATOM 663 C C . ALA A 1 86 ? -35.764 25.723 26.630 1.00 52.22 86 ALA A C 1
ATOM 665 O O . ALA A 1 86 ? -34.870 26.442 27.060 1.00 52.22 86 ALA A O 1
ATOM 666 N N . THR A 1 87 ? -35.738 24.404 26.836 1.00 51.59 87 THR A N 1
ATOM 667 C CA . THR A 1 87 ? -34.578 23.720 27.447 1.00 51.59 87 THR A CA 1
ATOM 668 C C . THR A 1 87 ? -34.441 22.282 26.938 1.00 51.59 87 THR A C 1
ATOM 670 O O . THR A 1 87 ? -34.576 21.334 27.696 1.00 51.59 87 THR A O 1
ATOM 673 N N . LEU A 1 88 ? -34.165 22.093 25.642 1.00 51.41 88 LEU A N 1
ATOM 674 C CA . LEU A 1 88 ? -33.755 20.783 25.093 1.00 51.41 88 LEU A CA 1
ATOM 675 C C . LEU A 1 88 ? -32.693 20.893 23.976 1.00 51.41 88 LEU A C 1
ATOM 677 O O . LEU A 1 88 ? -32.712 20.118 23.028 1.00 51.41 88 LEU A O 1
ATOM 681 N N . LEU A 1 89 ? -31.738 21.829 24.068 1.00 51.00 89 LEU A N 1
ATOM 682 C CA . LEU A 1 89 ? -30.654 21.951 23.070 1.00 51.00 89 LEU A CA 1
ATOM 683 C C . LEU A 1 89 ? -29.228 21.678 23.590 1.00 51.00 89 LEU A C 1
ATOM 685 O O . LEU A 1 89 ? -28.276 21.957 22.874 1.00 51.00 89 LEU A O 1
ATOM 689 N N . PHE A 1 90 ? -29.042 21.079 24.775 1.00 52.53 90 PHE A N 1
ATOM 690 C CA . PHE A 1 90 ? -27.687 20.867 25.331 1.00 52.53 90 PHE A CA 1
ATOM 691 C C . PHE A 1 90 ? -27.284 19.421 25.672 1.00 52.53 90 PHE A C 1
ATOM 693 O O . PHE A 1 90 ? -26.203 19.210 26.209 1.00 52.53 90 PHE A O 1
ATOM 700 N N . ALA A 1 91 ? -28.063 18.399 25.303 1.00 47.62 91 ALA A N 1
ATOM 701 C CA . ALA A 1 91 ? -27.704 16.997 25.583 1.00 47.62 91 ALA A CA 1
ATOM 702 C C . ALA A 1 91 ? -26.969 16.269 24.431 1.00 47.62 91 ALA A C 1
ATOM 704 O O . ALA A 1 91 ? -26.888 15.042 24.437 1.00 47.62 91 ALA A O 1
ATOM 705 N N . ALA A 1 92 ? -26.445 16.989 23.432 1.00 46.81 92 ALA A N 1
ATOM 706 C CA . ALA A 1 92 ? -25.775 16.376 22.275 1.00 46.81 92 ALA A CA 1
ATOM 707 C C . ALA A 1 92 ? -24.235 16.469 22.297 1.00 46.81 92 ALA A C 1
ATOM 709 O O . ALA A 1 92 ? -23.588 15.766 21.527 1.00 46.81 92 ALA A O 1
ATOM 710 N N . CYS A 1 93 ? -23.630 17.261 23.192 1.00 47.19 93 CYS A N 1
ATOM 711 C CA . CYS A 1 93 ? -22.169 17.437 23.216 1.00 47.19 93 CYS A CA 1
ATOM 712 C C . CYS A 1 93 ? -21.394 16.340 23.976 1.00 47.19 93 CYS A C 1
ATOM 714 O O . CYS A 1 93 ? -20.171 16.358 23.949 1.00 47.19 93 CYS A O 1
ATOM 716 N N . GLY A 1 94 ? -22.067 15.387 24.638 1.00 50.09 94 GLY A N 1
ATOM 717 C CA . GLY A 1 94 ? -21.400 14.305 25.388 1.00 50.09 94 GLY A CA 1
ATOM 718 C C . GLY A 1 94 ? -21.089 13.047 24.565 1.00 50.09 94 GLY A C 1
ATOM 719 O O . GLY A 1 94 ? -20.062 12.413 24.760 1.00 50.09 94 GLY A O 1
ATOM 720 N N . LYS A 1 95 ? -21.927 12.709 23.576 1.00 59.28 95 LYS A N 1
ATOM 721 C CA . LYS A 1 95 ? -21.839 11.407 22.884 1.00 59.28 95 LYS A CA 1
ATOM 722 C C . LYS A 1 95 ? -20.601 11.229 22.005 1.00 59.28 95 LYS A C 1
ATOM 724 O O . LYS A 1 95 ? -20.218 10.097 21.741 1.00 59.28 95 LYS A O 1
ATOM 729 N N . LYS A 1 96 ? -20.007 12.321 21.515 1.00 63.09 96 LYS A N 1
ATOM 730 C CA . LYS A 1 96 ? -18.868 12.242 20.588 1.00 63.09 96 LYS A CA 1
ATOM 731 C C . LYS A 1 96 ? -17.557 11.884 21.298 1.00 63.09 96 LYS A C 1
ATOM 733 O O . LYS A 1 96 ? -16.687 11.273 20.684 1.00 63.09 96 LYS A O 1
ATOM 738 N N . ASN A 1 97 ? -17.440 12.237 22.579 1.00 75.69 97 ASN A N 1
ATOM 739 C CA . ASN A 1 97 ? -16.200 12.096 23.334 1.00 75.69 97 ASN A CA 1
ATOM 740 C C . ASN A 1 97 ? -16.176 10.850 24.222 1.00 75.69 97 ASN A C 1
ATOM 742 O O . ASN A 1 97 ? -15.088 10.375 24.522 1.00 75.69 97 ASN A O 1
ATOM 746 N N . ASP A 1 98 ? -17.315 10.262 24.584 1.00 84.25 98 ASP A N 1
ATOM 747 C CA . ASP A 1 98 ? -17.314 8.985 25.306 1.00 84.25 98 ASP A CA 1
ATOM 748 C C . ASP A 1 98 ? -16.735 7.861 24.430 1.00 84.25 98 ASP A C 1
ATOM 750 O O . ASP A 1 98 ? -16.980 7.808 23.219 1.00 84.25 98 ASP A O 1
ATOM 754 N N . ALA A 1 99 ? -15.954 6.954 25.024 1.00 89.19 99 ALA A N 1
ATOM 755 C CA . ALA A 1 99 ? -15.433 5.788 24.317 1.00 89.19 99 ALA A CA 1
ATOM 756 C C . ALA A 1 99 ? -16.569 4.791 24.062 1.00 89.19 99 ALA A C 1
ATOM 758 O O . ALA A 1 99 ? -17.147 4.216 24.982 1.00 89.19 99 ALA A O 1
ATOM 759 N N . SER A 1 100 ? -16.898 4.590 22.792 1.00 92.25 100 SER A N 1
ATOM 760 C CA . SER A 1 100 ? -17.922 3.653 22.347 1.00 92.25 100 SER A CA 1
ATOM 761 C C . SER A 1 100 ? -17.518 3.065 21.003 1.00 92.25 100 SER A C 1
ATOM 763 O O . SER A 1 100 ? -16.742 3.672 20.266 1.00 92.25 100 SER A O 1
ATOM 765 N N . GLU A 1 101 ? -18.091 1.920 20.639 1.00 94.06 101 GLU A N 1
ATOM 766 C CA . GLU A 1 101 ? -17.894 1.330 19.310 1.00 94.06 101 GLU A CA 1
ATOM 767 C C . GLU A 1 101 ? -18.140 2.348 18.182 1.00 94.06 101 GLU A C 1
ATOM 769 O O . GLU A 1 101 ? -17.354 2.423 17.240 1.00 94.06 101 GLU A O 1
ATOM 774 N N . SER A 1 102 ? -19.177 3.183 18.311 1.00 93.69 102 SER A N 1
ATOM 775 C CA . SER A 1 102 ? -19.510 4.209 17.317 1.00 93.69 102 SER A CA 1
ATOM 776 C C . SER A 1 102 ? -18.448 5.305 17.239 1.00 93.69 102 SER A C 1
ATOM 778 O O . SER A 1 102 ? -17.947 5.591 16.156 1.00 93.69 102 SER A O 1
ATOM 780 N N . SER A 1 103 ? -18.085 5.921 18.369 1.00 94.06 103 SER A N 1
ATOM 781 C CA . SER A 1 103 ? -17.153 7.060 18.393 1.00 94.06 103 SER A CA 1
ATOM 782 C C . SER A 1 103 ? -15.725 6.653 18.014 1.00 94.06 103 SER A C 1
ATOM 784 O O . SER A 1 103 ? -15.061 7.360 17.255 1.00 94.06 103 SER A O 1
ATOM 786 N N . LEU A 1 104 ? -15.267 5.484 18.472 1.00 96.00 104 LEU A N 1
ATOM 787 C CA . LEU A 1 104 ? -13.958 4.931 18.116 1.00 96.00 104 LEU A CA 1
ATOM 788 C C . LEU A 1 104 ? -13.949 4.443 16.660 1.00 96.00 104 LEU A C 1
ATOM 790 O O . LEU A 1 104 ? -12.996 4.694 15.921 1.00 96.00 104 LEU A O 1
ATOM 794 N N . GLY A 1 105 ? -15.029 3.791 16.219 1.00 96.38 105 GLY A N 1
ATOM 795 C CA . GLY A 1 105 ? -15.179 3.315 14.847 1.00 96.38 105 GLY A CA 1
ATOM 796 C C . GLY A 1 105 ? -15.211 4.450 13.823 1.00 96.38 105 GLY A C 1
ATOM 797 O O . GLY A 1 105 ? -14.596 4.335 12.761 1.00 96.38 105 GLY A O 1
ATOM 798 N N . GLU A 1 106 ? -15.858 5.573 14.141 1.00 95.69 106 GLU A N 1
ATOM 799 C CA . GLU A 1 106 ? -15.835 6.784 13.313 1.00 95.69 106 GLU A CA 1
ATOM 800 C C . GLU A 1 106 ? -14.418 7.339 13.156 1.00 95.69 106 GLU A C 1
ATOM 802 O O . GLU A 1 106 ? -14.013 7.651 12.035 1.00 95.69 106 GLU A O 1
ATOM 807 N N . ALA A 1 107 ? -13.648 7.408 14.244 1.00 95.75 107 ALA A N 1
ATOM 808 C CA . ALA A 1 107 ? -12.270 7.889 14.211 1.00 95.75 107 ALA A CA 1
ATOM 809 C C . ALA A 1 107 ? -11.346 6.975 13.397 1.00 95.75 107 ALA A C 1
ATOM 811 O O . ALA A 1 107 ? -10.601 7.461 12.547 1.00 95.75 107 ALA A O 1
ATOM 812 N N . ILE A 1 108 ? -11.438 5.653 13.584 1.00 96.69 108 ILE A N 1
ATOM 813 C CA . ILE A 1 108 ? -10.667 4.685 12.786 1.00 96.69 108 ILE A CA 1
ATOM 814 C C . ILE A 1 108 ? -11.072 4.769 11.312 1.00 96.69 108 ILE A C 1
ATOM 816 O O . ILE A 1 108 ? -10.218 4.810 10.432 1.00 96.69 108 ILE A O 1
ATOM 820 N N . SER A 1 109 ? -12.371 4.855 11.023 1.00 96.75 109 SER A N 1
ATOM 821 C CA . SER A 1 109 ? -12.865 4.979 9.647 1.00 96.75 109 SER A CA 1
ATOM 822 C C . SER A 1 109 ? -12.423 6.287 8.989 1.00 96.75 109 SER A C 1
ATOM 824 O O . SER A 1 109 ? -12.150 6.308 7.791 1.00 96.75 109 SER A O 1
ATOM 826 N N . ALA A 1 110 ? -12.375 7.389 9.740 1.00 95.56 110 ALA A N 1
ATOM 827 C CA . ALA A 1 110 ? -11.864 8.665 9.253 1.00 95.56 110 ALA A CA 1
ATOM 828 C C . ALA A 1 110 ? -10.361 8.587 8.962 1.00 95.56 110 ALA A C 1
ATOM 830 O O . ALA A 1 110 ? -9.930 9.071 7.918 1.00 95.56 110 ALA A O 1
ATOM 831 N N . ASP A 1 111 ? -9.591 7.926 9.831 1.00 94.25 111 ASP A N 1
ATOM 832 C CA . ASP A 1 111 ? -8.164 7.691 9.616 1.00 94.25 111 ASP A CA 1
ATOM 833 C C . ASP A 1 111 ? -7.900 6.869 8.352 1.00 94.25 111 ASP A C 1
ATOM 835 O O . ASP A 1 111 ? -7.081 7.243 7.509 1.00 94.25 111 ASP A O 1
ATOM 839 N N . MET A 1 112 ? -8.650 5.777 8.189 1.00 95.81 112 MET A N 1
ATOM 840 C CA . MET A 1 112 ? -8.534 4.897 7.034 1.00 95.81 112 MET A CA 1
ATOM 841 C C . MET A 1 112 ? -8.838 5.617 5.725 1.00 95.81 112 MET A C 1
ATOM 843 O O . MET A 1 112 ? -8.223 5.278 4.740 1.00 95.81 112 MET A O 1
ATOM 847 N N . LYS A 1 113 ? -9.689 6.651 5.688 1.00 95.31 113 LYS A N 1
ATOM 848 C CA . LYS A 1 113 ? -9.946 7.442 4.461 1.00 95.31 113 LYS A CA 1
ATOM 849 C C . LYS A 1 113 ? -8.757 8.280 3.982 1.00 95.31 113 LYS A C 1
ATOM 851 O O . LYS A 1 113 ? -8.827 8.870 2.905 1.00 95.31 113 LYS A O 1
ATOM 856 N N . THR A 1 114 ? -7.710 8.410 4.791 1.00 93.69 114 THR A N 1
ATOM 857 C CA . THR A 1 114 ? -6.479 9.108 4.408 1.00 93.69 114 THR A CA 1
ATOM 858 C C . THR A 1 114 ? -5.516 8.159 3.692 1.00 93.69 114 THR A C 1
ATOM 860 O O . THR A 1 114 ? -5.761 6.960 3.583 1.00 93.69 114 THR A O 1
ATOM 863 N N . ASN A 1 115 ? -4.342 8.653 3.286 1.00 90.69 115 ASN A N 1
ATOM 864 C CA . ASN A 1 115 ? -3.301 7.795 2.713 1.00 90.69 115 ASN A CA 1
ATOM 865 C C . ASN A 1 115 ? -2.837 6.666 3.658 1.00 90.69 115 ASN A C 1
ATOM 867 O O . ASN A 1 115 ? -2.199 5.725 3.193 1.00 90.69 115 ASN A O 1
ATOM 871 N N . ARG A 1 116 ? -3.157 6.728 4.963 1.00 89.38 116 ARG A N 1
ATOM 872 C CA . ARG A 1 116 ? -2.874 5.648 5.923 1.00 89.38 116 ARG A CA 1
ATOM 873 C C . ARG A 1 116 ? -3.718 4.393 5.695 1.00 89.38 116 ARG A C 1
ATOM 875 O O . ARG A 1 116 ? -3.304 3.328 6.144 1.00 89.38 116 ARG A O 1
ATOM 882 N N . GLY A 1 117 ? -4.862 4.495 5.015 1.00 94.69 117 GLY A N 1
ATOM 883 C CA . GLY A 1 117 ? -5.662 3.327 4.648 1.00 94.69 117 GLY A CA 1
ATOM 884 C C . GLY A 1 117 ? -5.314 2.719 3.291 1.00 94.69 117 GLY A C 1
ATOM 885 O O . GLY A 1 117 ? -5.902 1.712 2.910 1.00 94.69 117 GLY A O 1
ATOM 886 N N . LEU A 1 118 ? -4.366 3.287 2.545 1.00 95.62 118 LEU A N 1
ATOM 887 C CA . LEU A 1 118 ? -3.934 2.708 1.275 1.00 95.62 118 LEU A CA 1
ATOM 888 C C . LEU A 1 118 ? -2.979 1.536 1.503 1.00 95.62 118 LEU A C 1
ATOM 890 O O . LEU A 1 118 ? -1.984 1.656 2.217 1.00 95.62 118 LEU A O 1
ATOM 894 N N . LEU A 1 119 ? -3.235 0.426 0.814 1.00 95.50 119 LEU A N 1
ATOM 895 C CA . LEU A 1 119 ? -2.285 -0.673 0.698 1.00 95.50 119 LEU A CA 1
ATOM 896 C C . LEU A 1 119 ? -1.517 -0.529 -0.612 1.00 95.50 119 LEU A C 1
ATOM 898 O O . LEU A 1 119 ? -2.095 -0.607 -1.699 1.00 95.50 119 LEU A O 1
ATOM 902 N N . CYS A 1 120 ? -0.208 -0.301 -0.508 1.00 95.19 120 CYS A N 1
ATOM 903 C CA . CYS A 1 120 ? 0.662 -0.050 -1.652 1.00 95.19 120 CYS A CA 1
ATOM 904 C C . CYS A 1 120 ? 1.797 -1.063 -1.748 1.00 95.19 120 CYS A C 1
ATOM 906 O O . CYS A 1 120 ? 2.252 -1.608 -0.742 1.00 95.19 120 CYS A O 1
ATOM 908 N N . LEU A 1 121 ? 2.243 -1.319 -2.980 1.00 94.19 121 LEU A N 1
ATOM 909 C CA . LEU A 1 121 ? 3.302 -2.283 -3.254 1.00 94.19 121 LEU A CA 1
ATOM 910 C C . LEU A 1 121 ? 4.615 -1.851 -2.597 1.00 94.19 121 LEU A C 1
ATOM 912 O O . LEU A 1 121 ? 5.038 -0.692 -2.691 1.00 94.19 121 LEU A O 1
ATOM 916 N N . ASN A 1 122 ? 5.289 -2.806 -1.963 1.00 87.69 122 ASN A N 1
ATOM 917 C CA . ASN A 1 122 ? 6.559 -2.578 -1.294 1.00 87.69 122 ASN A CA 1
ATOM 918 C C . ASN A 1 122 ? 7.690 -3.251 -2.078 1.00 87.69 122 ASN A C 1
ATOM 920 O O . ASN A 1 122 ? 7.517 -4.255 -2.772 1.00 87.69 122 ASN A O 1
ATOM 924 N N . ARG A 1 123 ? 8.906 -2.719 -1.955 1.00 79.62 123 ARG A N 1
ATOM 925 C CA . ARG A 1 123 ? 10.094 -3.320 -2.562 1.00 79.62 123 ARG A CA 1
ATOM 926 C C . ARG A 1 123 ? 10.636 -4.442 -1.676 1.00 79.62 123 ARG A C 1
ATOM 928 O O . ARG A 1 123 ? 11.738 -4.322 -1.137 1.00 79.62 123 ARG A O 1
ATOM 935 N N . SER A 1 124 ? 9.852 -5.510 -1.494 1.00 70.25 124 SER A N 1
ATOM 936 C CA . SER A 1 124 ? 10.229 -6.689 -0.693 1.00 70.25 124 SER A CA 1
ATOM 937 C C . SER A 1 124 ? 10.765 -6.307 0.702 1.00 70.25 124 SER A C 1
ATOM 939 O O . SER A 1 124 ? 11.860 -6.709 1.097 1.00 70.25 124 SER A O 1
ATOM 941 N N . GLY A 1 125 ? 10.047 -5.436 1.419 1.00 65.69 125 GLY A N 1
ATOM 942 C CA . GLY A 1 125 ? 10.423 -4.977 2.763 1.00 65.69 125 GLY A CA 1
ATOM 943 C C . GLY A 1 125 ? 11.500 -3.884 2.810 1.00 65.69 125 GLY A C 1
ATOM 944 O O . GLY A 1 125 ? 11.923 -3.495 3.895 1.00 65.69 125 GLY A O 1
ATOM 945 N N . ARG A 1 126 ? 11.950 -3.353 1.662 1.00 70.12 126 ARG A N 1
ATOM 946 C CA . ARG A 1 126 ? 12.936 -2.253 1.585 1.00 70.12 126 ARG A CA 1
ATOM 947 C C . ARG A 1 126 ? 12.308 -0.868 1.416 1.00 70.12 126 ARG A C 1
ATOM 949 O O . ARG A 1 126 ? 12.999 0.055 0.978 1.00 70.12 126 ARG A O 1
ATOM 956 N N . GLY A 1 127 ? 11.026 -0.736 1.739 1.00 75.44 127 GLY A N 1
ATOM 957 C CA . GLY A 1 127 ? 10.288 0.520 1.675 1.00 75.44 127 GLY A CA 1
ATOM 958 C C . GLY A 1 127 ? 9.484 0.695 0.380 1.00 75.44 127 GLY A C 1
ATOM 959 O O . GLY A 1 127 ? 9.307 -0.258 -0.384 1.00 75.44 127 GLY A O 1
ATOM 960 N N . PRO A 1 128 ? 8.967 1.908 0.137 1.00 79.25 128 PRO A N 1
ATOM 961 C CA . PRO A 1 128 ? 7.998 2.164 -0.921 1.00 79.25 128 PRO A CA 1
ATOM 962 C C . PRO A 1 128 ? 8.553 1.793 -2.299 1.00 79.25 128 PRO A C 1
ATOM 964 O O . PRO A 1 128 ? 9.670 2.184 -2.657 1.00 79.25 128 PRO A O 1
ATOM 967 N N . TYR A 1 129 ? 7.774 1.050 -3.089 1.00 88.56 129 TYR A N 1
ATOM 968 C CA . TYR A 1 129 ? 8.131 0.786 -4.477 1.00 88.56 129 TYR A CA 1
ATOM 969 C C . TYR A 1 129 ? 7.724 1.982 -5.342 1.00 88.56 129 TYR A C 1
ATOM 971 O O . TYR A 1 129 ? 6.599 2.077 -5.826 1.00 88.56 129 TYR A O 1
ATOM 979 N N . ALA A 1 130 ? 8.667 2.907 -5.514 1.00 90.44 130 ALA A N 1
ATOM 980 C CA . ALA A 1 130 ? 8.432 4.179 -6.179 1.00 90.44 130 ALA A CA 1
ATOM 981 C C . ALA A 1 130 ? 8.823 4.190 -7.667 1.00 90.44 130 ALA A C 1
ATOM 983 O O . ALA A 1 130 ? 9.841 3.620 -8.068 1.00 90.44 130 ALA A O 1
ATOM 984 N N . PHE A 1 131 ? 8.054 4.934 -8.461 1.00 92.25 131 PHE A N 1
ATOM 985 C CA . PHE A 1 131 ? 8.312 5.258 -9.864 1.00 92.25 131 PHE A CA 1
ATOM 986 C C . PHE A 1 131 ? 8.362 6.781 -10.071 1.00 92.25 131 PHE A C 1
ATOM 988 O O . PHE A 1 131 ? 7.762 7.497 -9.274 1.00 92.25 131 PHE A O 1
ATOM 995 N N . PRO A 1 132 ? 9.028 7.288 -11.126 1.00 91.81 132 PRO A N 1
ATOM 996 C CA . PRO A 1 132 ? 9.923 6.557 -12.017 1.00 91.81 132 PRO A CA 1
ATOM 997 C C . PRO A 1 132 ? 11.143 6.030 -11.257 1.00 91.81 132 PRO A C 1
ATOM 999 O O . PRO A 1 132 ? 11.564 6.606 -10.253 1.00 91.81 132 PRO A O 1
ATOM 1002 N N . SER A 1 133 ? 11.684 4.903 -11.707 1.00 89.62 133 SER A N 1
ATOM 1003 C CA . SER A 1 133 ? 12.838 4.235 -11.094 1.00 89.62 133 SER A CA 1
ATOM 1004 C C . SER A 1 133 ? 13.838 3.807 -12.156 1.00 89.62 133 SER A C 1
ATOM 1006 O O . SER A 1 133 ? 13.469 3.530 -13.296 1.00 89.62 133 SER A O 1
ATOM 1008 N N . ALA A 1 134 ? 15.119 3.781 -11.798 1.00 88.88 134 ALA A N 1
ATOM 1009 C CA . ALA A 1 134 ? 16.192 3.391 -12.701 1.00 88.88 134 ALA A CA 1
ATOM 1010 C C . ALA A 1 134 ? 17.116 2.370 -12.041 1.00 88.88 134 ALA A C 1
ATOM 1012 O O . ALA A 1 134 ? 17.500 2.518 -10.886 1.00 88.88 134 ALA A O 1
ATOM 1013 N N . TYR A 1 135 ? 17.505 1.354 -12.802 1.00 87.81 135 TYR A N 1
ATOM 1014 C CA . TYR A 1 135 ? 18.332 0.244 -12.344 1.00 87.81 135 TYR A CA 1
ATOM 1015 C C . TYR A 1 135 ? 19.463 0.023 -13.338 1.00 87.81 135 TYR A C 1
ATOM 1017 O O . TYR A 1 135 ? 19.234 0.069 -14.544 1.00 87.81 135 TYR A O 1
ATOM 1025 N N . SER A 1 136 ? 20.683 -0.250 -12.877 1.00 85.75 136 SER A N 1
ATOM 1026 C CA . SER A 1 136 ? 21.734 -0.676 -13.808 1.00 85.75 136 SER A CA 1
ATOM 1027 C C . SER A 1 136 ? 21.540 -2.141 -14.203 1.00 85.75 136 SER A C 1
ATOM 1029 O O . SER A 1 136 ? 21.063 -2.945 -13.401 1.00 85.75 136 SER A O 1
ATOM 1031 N N . ILE A 1 137 ? 21.939 -2.513 -15.422 1.00 85.44 137 ILE A N 1
ATOM 1032 C CA . ILE A 1 137 ? 21.879 -3.913 -15.872 1.00 85.44 137 ILE A CA 1
ATOM 1033 C C . ILE A 1 137 ? 22.716 -4.817 -14.961 1.00 85.44 137 ILE A C 1
ATOM 1035 O O . ILE A 1 137 ? 22.302 -5.929 -14.646 1.00 85.44 137 ILE A O 1
ATOM 1039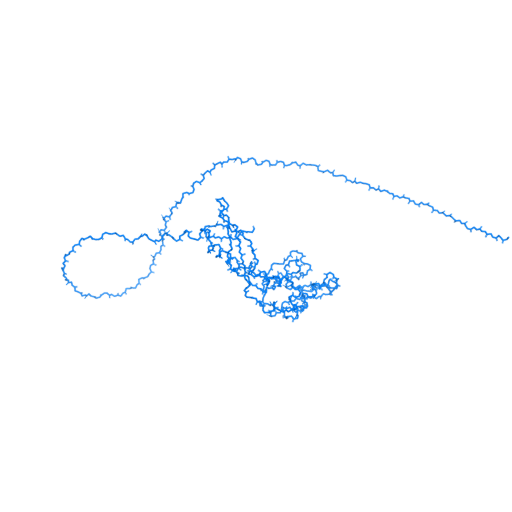 N N . ARG A 1 138 ? 23.867 -4.323 -14.488 1.00 85.62 138 ARG A N 1
ATOM 1040 C CA . ARG A 1 138 ? 24.707 -5.044 -13.528 1.00 85.62 138 ARG A CA 1
ATOM 1041 C C . ARG A 1 138 ? 23.935 -5.360 -12.248 1.00 85.62 138 ARG A C 1
ATOM 1043 O O . ARG A 1 138 ? 23.911 -6.518 -11.856 1.00 85.62 138 ARG A O 1
ATOM 1050 N N . ASP A 1 139 ? 23.285 -4.358 -11.653 1.00 84.81 139 ASP A N 1
ATOM 1051 C CA . ASP A 1 139 ? 22.557 -4.521 -10.388 1.00 84.81 139 ASP A CA 1
ATOM 1052 C C . ASP A 1 139 ? 21.333 -5.454 -10.572 1.00 84.81 139 ASP A C 1
ATOM 1054 O O . ASP A 1 139 ? 21.031 -6.256 -9.694 1.00 84.81 139 ASP A O 1
ATOM 1058 N N . LEU A 1 140 ? 20.660 -5.425 -11.733 1.00 87.94 140 LEU A N 1
ATOM 1059 C CA . LEU A 1 140 ? 19.565 -6.362 -12.043 1.00 87.94 140 LEU A CA 1
ATOM 1060 C C . LEU A 1 140 ? 20.040 -7.807 -12.252 1.00 87.94 140 LEU A C 1
ATOM 1062 O O . LEU A 1 140 ? 19.305 -8.743 -11.938 1.00 87.94 140 LEU A O 1
ATOM 1066 N N . ASN A 1 141 ? 21.249 -8.001 -12.778 1.00 89.31 141 ASN A N 1
ATOM 1067 C CA . ASN A 1 141 ? 21.814 -9.327 -13.030 1.00 89.31 141 ASN A CA 1
ATOM 1068 C C . ASN A 1 141 ? 22.395 -9.990 -11.773 1.00 89.31 141 ASN A C 1
ATOM 1070 O O . ASN A 1 141 ? 22.740 -11.171 -11.818 1.00 89.31 141 ASN A O 1
ATOM 1074 N N . GLU A 1 142 ? 22.489 -9.275 -10.649 1.00 90.44 142 GLU A N 1
ATOM 1075 C CA . GLU A 1 142 ? 22.878 -9.885 -9.382 1.00 90.44 142 GLU A CA 1
ATOM 1076 C C . GLU A 1 142 ? 21.863 -10.955 -8.952 1.00 90.44 142 GLU A C 1
ATOM 1078 O O . GLU A 1 142 ? 20.645 -10.823 -9.119 1.00 90.44 142 GLU A O 1
ATOM 1083 N N . TYR A 1 143 ? 22.362 -12.041 -8.358 1.00 88.75 143 TYR A N 1
ATOM 1084 C CA . TYR A 1 143 ? 21.508 -13.126 -7.866 1.00 88.75 143 TYR A CA 1
ATOM 1085 C C . TYR A 1 143 ? 20.505 -12.631 -6.809 1.00 88.75 143 TYR A C 1
ATOM 1087 O O . TYR A 1 143 ? 19.333 -13.005 -6.825 1.00 88.75 143 TYR A O 1
ATOM 1095 N N . SER A 1 144 ? 20.948 -11.715 -5.945 1.00 88.44 144 SER A N 1
ATOM 1096 C CA . SER A 1 144 ? 20.141 -11.048 -4.915 1.00 88.44 144 SER A CA 1
ATOM 1097 C C . SER A 1 144 ? 18.963 -10.239 -5.481 1.00 88.44 144 SER A C 1
ATOM 1099 O O . SER A 1 144 ? 18.007 -9.975 -4.754 1.00 88.44 144 SER A O 1
ATOM 1101 N N . ALA A 1 145 ? 18.999 -9.869 -6.767 1.00 88.69 145 ALA A N 1
ATOM 1102 C CA . ALA A 1 145 ? 17.964 -9.091 -7.440 1.00 88.69 145 ALA A CA 1
ATOM 1103 C C . ALA A 1 145 ? 16.875 -9.955 -8.108 1.00 88.69 145 ALA A C 1
ATOM 1105 O O . ALA A 1 145 ? 16.035 -9.421 -8.831 1.00 88.69 145 ALA A O 1
ATOM 1106 N N . ALA A 1 146 ? 16.853 -11.275 -7.881 1.00 91.19 146 ALA A N 1
ATOM 1107 C CA . ALA A 1 146 ? 15.857 -12.171 -8.479 1.00 91.19 146 ALA A CA 1
ATOM 1108 C C . ALA A 1 146 ? 14.406 -11.749 -8.185 1.00 91.19 146 ALA A C 1
ATOM 1110 O O . ALA A 1 146 ? 13.622 -11.608 -9.122 1.00 91.19 146 ALA A O 1
ATOM 1111 N N . ALA A 1 147 ? 14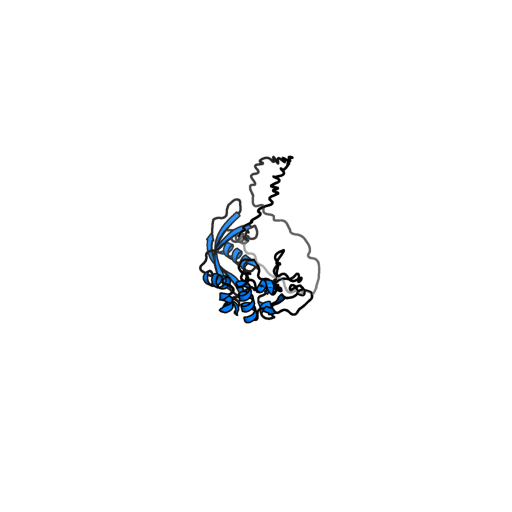.081 -11.462 -6.919 1.00 91.12 147 ALA A N 1
ATOM 1112 C CA . ALA A 1 147 ? 12.747 -11.000 -6.525 1.00 91.12 147 ALA A CA 1
ATOM 1113 C C . ALA A 1 147 ? 12.382 -9.665 -7.195 1.00 91.12 147 ALA A C 1
ATOM 1115 O O . ALA A 1 147 ? 11.291 -9.512 -7.730 1.00 91.12 147 ALA A O 1
ATOM 1116 N N . LEU A 1 148 ? 13.325 -8.719 -7.254 1.00 91.12 148 LEU A N 1
ATOM 1117 C CA . LEU A 1 148 ? 13.118 -7.434 -7.925 1.00 91.12 148 LEU A CA 1
ATOM 1118 C C . LEU A 1 148 ? 12.836 -7.607 -9.427 1.00 91.12 148 LEU A C 1
ATOM 1120 O O . LEU A 1 148 ? 11.952 -6.946 -9.967 1.00 91.12 148 LEU A O 1
ATOM 1124 N N . ARG A 1 149 ? 13.573 -8.491 -10.112 1.00 92.25 149 ARG A N 1
ATOM 1125 C CA . ARG A 1 149 ? 13.335 -8.792 -11.532 1.00 92.25 149 ARG A CA 1
ATOM 1126 C C . ARG A 1 149 ? 11.949 -9.386 -11.759 1.00 92.25 149 ARG A C 1
ATOM 1128 O O . ARG A 1 149 ? 11.291 -9.011 -12.724 1.00 92.25 149 ARG A O 1
ATOM 1135 N N . GLU A 1 150 ? 11.512 -10.283 -10.881 1.00 94.25 150 GLU A N 1
ATOM 1136 C CA . GLU A 1 150 ? 10.171 -10.865 -10.943 1.00 94.25 150 GLU A CA 1
ATOM 1137 C C . GLU A 1 150 ? 9.081 -9.807 -10.725 1.00 94.25 150 GLU A C 1
ATOM 1139 O O . GLU A 1 150 ? 8.128 -9.747 -11.499 1.00 94.25 150 GLU A O 1
ATOM 1144 N N . GLN A 1 151 ? 9.266 -8.915 -9.749 1.00 94.75 151 GLN A N 1
ATOM 1145 C CA . GLN A 1 151 ? 8.370 -7.787 -9.488 1.00 94.75 151 GLN A CA 1
ATOM 1146 C C . GLN A 1 151 ? 8.243 -6.845 -10.692 1.00 94.75 151 GLN A C 1
ATOM 1148 O O . GLN A 1 151 ? 7.129 -6.556 -11.127 1.00 94.75 151 GLN A O 1
ATOM 1153 N N . LEU A 1 152 ? 9.365 -6.407 -11.273 1.00 94.69 152 LEU A N 1
ATOM 1154 C CA . LEU A 1 152 ? 9.359 -5.557 -12.471 1.00 94.69 152 LEU A CA 1
ATOM 1155 C C . LEU A 1 152 ? 8.664 -6.245 -13.650 1.00 94.69 152 LEU A C 1
ATOM 1157 O O . LEU A 1 152 ? 7.843 -5.625 -14.320 1.00 94.69 152 LEU A O 1
ATOM 1161 N N . ALA A 1 153 ? 8.959 -7.527 -13.882 1.00 95.75 153 ALA A N 1
ATOM 1162 C CA . ALA A 1 153 ? 8.357 -8.287 -14.971 1.00 95.75 153 ALA A CA 1
ATOM 1163 C C . ALA A 1 153 ? 6.841 -8.462 -14.791 1.00 95.75 153 ALA A C 1
ATOM 1165 O O . ALA A 1 153 ? 6.100 -8.349 -15.766 1.00 95.75 153 ALA A O 1
ATOM 1166 N N . ALA A 1 154 ? 6.368 -8.705 -13.565 1.00 97.12 154 ALA A N 1
ATOM 1167 C CA . ALA A 1 154 ? 4.941 -8.820 -13.274 1.00 97.12 154 ALA A CA 1
ATOM 1168 C C . ALA A 1 154 ? 4.206 -7.489 -13.506 1.00 97.12 154 ALA A C 1
ATOM 1170 O O . ALA A 1 154 ? 3.158 -7.478 -14.148 1.00 97.12 154 ALA A O 1
ATOM 1171 N N . LEU A 1 155 ? 4.784 -6.367 -13.060 1.00 97.44 155 LEU A N 1
ATOM 1172 C CA . LEU A 1 155 ? 4.218 -5.029 -13.267 1.00 97.44 155 LEU A CA 1
ATOM 1173 C C . LEU A 1 155 ? 4.229 -4.588 -14.738 1.00 97.44 155 LEU A C 1
ATOM 1175 O O . LEU A 1 155 ? 3.308 -3.907 -15.190 1.00 97.44 155 LEU A O 1
ATOM 1179 N N . GLU A 1 156 ? 5.275 -4.938 -15.489 1.00 97.12 156 GLU A N 1
ATOM 1180 C CA . GLU A 1 156 ? 5.353 -4.647 -16.925 1.00 97.12 156 GLU A CA 1
ATOM 1181 C C . GLU A 1 156 ? 4.340 -5.501 -17.697 1.00 97.12 156 GLU A C 1
ATOM 1183 O O . GLU A 1 156 ? 3.611 -4.993 -18.548 1.00 97.12 156 GLU A O 1
ATOM 1188 N N . LYS A 1 157 ? 4.217 -6.787 -17.343 1.00 97.62 157 LYS A N 1
ATOM 1189 C CA . LYS A 1 157 ? 3.240 -7.704 -17.940 1.00 97.62 157 LYS A CA 1
ATOM 1190 C C . LYS A 1 157 ? 1.792 -7.293 -17.660 1.00 97.62 157 LYS A C 1
ATOM 1192 O O . LYS A 1 157 ? 0.957 -7.431 -18.550 1.00 97.62 157 LYS A O 1
ATOM 1197 N N . SER A 1 158 ? 1.492 -6.783 -16.465 1.00 97.06 158 SER A N 1
ATOM 1198 C CA . SER A 1 158 ? 0.167 -6.237 -16.137 1.00 97.06 158 SER A CA 1
ATOM 1199 C C . SER A 1 158 ? -0.087 -4.862 -16.766 1.00 97.06 158 SER A C 1
ATOM 1201 O O . SER A 1 158 ? -1.175 -4.308 -16.628 1.00 97.06 158 SER A O 1
ATOM 1203 N N . GLY A 1 159 ? 0.903 -4.306 -17.472 1.00 97.56 159 GLY A N 1
ATOM 1204 C CA . GLY A 1 159 ? 0.799 -3.028 -18.158 1.00 97.56 159 GLY A CA 1
ATOM 1205 C C . GLY A 1 159 ? 0.781 -1.825 -17.220 1.00 97.56 159 GLY A C 1
ATOM 1206 O O . GLY A 1 159 ? 0.461 -0.735 -17.681 1.00 97.56 159 GLY A O 1
ATOM 1207 N N . LEU A 1 160 ? 1.113 -1.979 -15.933 1.00 98.12 160 LEU A N 1
ATOM 1208 C CA . LEU A 1 160 ? 1.150 -0.880 -14.956 1.00 98.12 160 LEU A CA 1
ATOM 1209 C C . LEU A 1 160 ? 2.397 -0.013 -15.122 1.00 98.12 160 LEU A C 1
ATOM 1211 O O . LEU A 1 160 ? 2.363 1.197 -14.888 1.00 98.12 160 LEU A O 1
ATOM 1215 N N . ILE A 1 161 ? 3.497 -0.627 -15.551 1.00 96.88 161 ILE A N 1
ATOM 1216 C CA . ILE A 1 161 ? 4.746 0.066 -15.852 1.00 96.88 161 ILE A CA 1
ATOM 1217 C C . ILE A 1 161 ? 5.225 -0.280 -17.255 1.00 96.88 161 ILE A C 1
ATOM 1219 O O . ILE A 1 161 ? 4.859 -1.304 -17.824 1.00 96.88 161 ILE A O 1
ATOM 1223 N N . ALA A 1 162 ? 6.071 0.578 -17.801 1.00 95.44 162 ALA A N 1
ATOM 1224 C CA . ALA A 1 162 ? 6.790 0.320 -19.035 1.00 95.44 162 ALA A CA 1
ATOM 1225 C C . ALA A 1 162 ? 8.216 0.847 -18.915 1.00 95.44 162 ALA A C 1
ATOM 1227 O O . ALA A 1 162 ? 8.504 1.731 -18.097 1.00 95.44 162 ALA A O 1
ATOM 1228 N N . ARG A 1 163 ? 9.108 0.335 -19.765 1.00 90.81 163 ARG A N 1
ATOM 1229 C CA . ARG A 1 163 ? 10.434 0.933 -19.928 1.00 90.81 163 ARG A CA 1
ATOM 1230 C C . ARG A 1 163 ? 10.289 2.393 -20.342 1.00 90.81 163 ARG A C 1
ATOM 1232 O O . ARG A 1 163 ? 9.642 2.714 -21.337 1.00 90.81 163 ARG A O 1
ATOM 1239 N N . ALA A 1 164 ? 10.888 3.273 -19.556 1.00 83.62 164 ALA A N 1
ATOM 1240 C CA . ALA A 1 164 ? 10.869 4.700 -19.799 1.00 83.62 164 ALA A CA 1
ATOM 1241 C C . ALA A 1 164 ? 11.796 5.052 -20.967 1.00 83.62 164 ALA A C 1
ATOM 1243 O O . ALA A 1 164 ? 12.891 4.498 -21.096 1.00 83.62 164 ALA A O 1
ATOM 1244 N N . ALA A 1 165 ? 11.385 6.026 -21.781 1.00 71.19 165 ALA A N 1
ATOM 1245 C CA . ALA A 1 165 ? 12.288 6.638 -22.744 1.00 71.19 165 ALA A CA 1
ATOM 1246 C C . ALA A 1 165 ? 13.483 7.281 -22.008 1.00 71.19 165 ALA A C 1
ATOM 1248 O O . ALA A 1 165 ? 13.309 7.795 -20.895 1.00 71.19 165 ALA A O 1
ATOM 1249 N N . PRO A 1 166 ? 14.688 7.287 -22.601 1.00 65.88 166 PRO A N 1
ATOM 1250 C CA . PRO A 1 166 ? 15.805 8.044 -22.057 1.00 65.88 166 PRO A CA 1
ATOM 1251 C C . PRO A 1 166 ? 15.470 9.543 -22.055 1.00 65.88 166 PRO A C 1
ATOM 1253 O O . PRO A 1 166 ? 15.162 10.130 -23.087 1.00 65.88 166 PRO A O 1
ATOM 1256 N N . THR A 1 167 ? 15.543 10.169 -20.890 1.00 68.75 167 THR A N 1
ATOM 1257 C CA . THR A 1 167 ? 15.402 11.610 -20.643 1.00 68.75 167 THR A CA 1
ATOM 1258 C C . THR A 1 167 ? 16.578 12.060 -19.783 1.00 68.75 167 THR A C 1
ATOM 1260 O O . THR A 1 167 ? 17.253 11.228 -19.189 1.00 68.75 167 THR A O 1
ATOM 1263 N N . SER A 1 168 ? 16.827 13.362 -19.637 1.00 65.62 168 SER A N 1
ATOM 1264 C CA . SER A 1 168 ? 17.836 13.845 -18.679 1.00 65.62 168 SER A CA 1
ATOM 1265 C C . SER A 1 168 ? 17.550 13.391 -17.238 1.00 65.62 168 SER A C 1
ATOM 1267 O O . SER A 1 168 ? 18.491 13.161 -16.481 1.00 65.62 168 SER A O 1
ATOM 1269 N N . ALA A 1 169 ? 16.275 13.179 -16.882 1.00 65.44 169 ALA A N 1
ATOM 1270 C CA . ALA A 1 169 ? 15.858 12.800 -15.533 1.00 65.44 169 ALA A CA 1
ATOM 1271 C C . ALA A 1 169 ? 16.215 11.352 -15.144 1.00 65.44 169 ALA A C 1
ATOM 1273 O O . ALA A 1 169 ? 16.389 11.019 -13.970 1.00 65.44 169 ALA A O 1
ATOM 1274 N N . ASN A 1 170 ? 16.348 10.483 -16.143 1.00 65.94 170 ASN A N 1
ATOM 1275 C CA . ASN A 1 170 ? 16.753 9.082 -16.024 1.00 65.94 170 ASN A CA 1
ATOM 1276 C C . ASN A 1 170 ? 17.988 8.771 -16.894 1.00 65.94 170 ASN A C 1
ATOM 1278 O O . ASN A 1 170 ? 18.340 7.606 -17.058 1.00 65.94 170 ASN A O 1
ATOM 1282 N N . ALA A 1 171 ? 18.689 9.797 -17.394 1.00 57.59 171 ALA A N 1
ATOM 1283 C CA . ALA A 1 171 ? 19.934 9.668 -18.162 1.00 57.59 171 ALA A CA 1
ATOM 1284 C C . ALA A 1 171 ? 21.024 8.981 -17.332 1.00 57.59 171 ALA A C 1
ATOM 1286 O O . ALA A 1 171 ? 21.898 8.301 -17.861 1.00 57.59 171 ALA A O 1
ATOM 1287 N N . ASN A 1 172 ? 20.905 9.103 -16.009 1.00 52.38 172 ASN A N 1
ATOM 1288 C CA . ASN A 1 172 ? 21.718 8.419 -15.018 1.00 52.38 172 ASN A CA 1
ATOM 1289 C C . ASN A 1 172 ? 21.229 6.999 -14.688 1.00 52.38 172 ASN A C 1
ATOM 1291 O O . ASN A 1 172 ? 21.635 6.475 -13.651 1.00 52.38 172 ASN A O 1
ATOM 1295 N N . ALA A 1 173 ? 20.403 6.345 -15.520 1.00 58.03 173 ALA A N 1
ATOM 1296 C CA . ALA A 1 173 ? 20.257 4.885 -15.513 1.00 58.03 173 ALA A CA 1
ATOM 1297 C C . ALA A 1 173 ? 21.635 4.269 -15.837 1.00 58.03 173 ALA A C 1
ATOM 1299 O O . ALA A 1 173 ? 21.936 3.910 -16.969 1.00 58.03 173 ALA A O 1
ATOM 1300 N N . LYS A 1 174 ? 22.509 4.302 -14.824 1.00 55.53 174 LYS A N 1
ATOM 1301 C CA . LYS A 1 174 ? 23.979 4.275 -14.808 1.00 55.53 174 LYS A CA 1
ATOM 1302 C C . LYS A 1 174 ? 24.620 3.820 -16.125 1.00 55.53 174 LYS A C 1
ATOM 1304 O O . LYS A 1 174 ? 24.997 2.663 -16.217 1.00 55.53 174 LYS A O 1
ATOM 1309 N N . GLN A 1 175 ? 24.702 4.697 -17.135 1.00 54.34 175 GLN A N 1
ATOM 1310 C CA . GLN A 1 175 ? 25.264 4.485 -18.491 1.00 54.34 175 GLN A CA 1
ATOM 1311 C C . GLN A 1 175 ? 24.870 3.200 -19.269 1.00 54.34 175 GLN A C 1
ATOM 1313 O O . GLN A 1 175 ? 25.243 3.081 -20.426 1.00 54.34 175 GLN A O 1
ATOM 1318 N N . ASN A 1 176 ? 24.117 2.270 -18.678 1.00 64.56 176 ASN A N 1
ATOM 1319 C CA . ASN A 1 176 ? 23.777 0.920 -19.137 1.00 64.56 176 ASN A CA 1
ATOM 1320 C C . ASN A 1 176 ? 22.667 0.362 -18.220 1.00 64.56 176 ASN A C 1
ATOM 1322 O O . ASN A 1 176 ? 22.838 -0.667 -17.559 1.00 64.56 176 ASN A O 1
ATOM 1326 N N . GLY A 1 177 ? 21.566 1.096 -18.065 1.00 76.25 177 GLY A N 1
ATOM 1327 C CA . GLY A 1 177 ? 20.479 0.751 -17.151 1.00 76.25 177 GLY A CA 1
ATOM 1328 C C . GLY A 1 177 ? 19.104 0.713 -17.809 1.00 76.25 177 GLY A C 1
ATOM 1329 O O . GLY A 1 177 ? 18.911 1.219 -18.910 1.00 76.25 177 GLY A O 1
ATOM 1330 N N . LEU A 1 178 ? 18.144 0.115 -17.106 1.00 87.44 178 LEU A N 1
ATOM 1331 C CA . LEU A 1 178 ? 16.723 0.159 -17.435 1.00 87.44 178 LEU A CA 1
ATOM 1332 C C . LEU A 1 178 ? 16.039 1.165 -16.517 1.00 87.44 178 LEU A C 1
ATOM 1334 O O . LEU A 1 178 ? 16.163 1.081 -15.295 1.00 87.44 178 LEU A O 1
ATOM 1338 N N . ALA A 1 179 ? 15.301 2.094 -17.109 1.00 89.69 179 ALA A N 1
ATOM 1339 C CA . ALA A 1 179 ? 14.393 2.963 -16.382 1.00 89.69 179 ALA A CA 1
ATOM 1340 C C . ALA A 1 179 ? 12.954 2.499 -16.606 1.00 89.69 179 ALA A C 1
ATOM 1342 O O . ALA A 1 179 ? 12.615 2.070 -17.708 1.00 89.69 179 ALA A O 1
ATOM 1343 N N . TYR A 1 180 ? 12.116 2.610 -15.581 1.00 93.00 180 TYR A N 1
ATOM 1344 C CA . TYR A 1 180 ? 10.695 2.293 -15.632 1.00 93.00 180 TYR A CA 1
ATOM 1345 C C . TYR A 1 180 ? 9.870 3.497 -15.196 1.00 93.00 180 TYR A C 1
ATOM 1347 O O . TYR A 1 180 ? 10.218 4.193 -14.239 1.00 93.00 180 TYR A O 1
ATOM 1355 N N . SER A 1 181 ? 8.753 3.694 -15.884 1.00 93.75 181 SER A N 1
ATOM 1356 C CA . SER A 1 181 ? 7.744 4.699 -15.565 1.00 93.75 181 SER A CA 1
ATOM 1357 C C . SER A 1 181 ? 6.367 4.055 -15.526 1.00 93.75 181 SER A C 1
ATOM 1359 O O . SER A 1 181 ? 6.138 3.017 -16.148 1.00 93.75 181 SER A O 1
ATOM 1361 N N . LEU A 1 182 ? 5.443 4.698 -14.816 1.00 95.88 182 LEU A N 1
ATOM 1362 C CA . LEU A 1 182 ? 4.039 4.312 -14.841 1.00 95.88 182 LEU A CA 1
ATOM 1363 C C . LEU A 1 182 ? 3.458 4.519 -16.242 1.00 95.88 182 LEU A C 1
ATOM 1365 O O . LEU A 1 182 ? 3.711 5.543 -16.881 1.00 95.88 182 LEU A O 1
ATOM 1369 N N . THR A 1 183 ? 2.660 3.563 -16.700 1.00 97.12 183 THR A N 1
ATOM 1370 C CA . THR A 1 183 ? 1.822 3.738 -17.892 1.00 97.12 183 THR A CA 1
ATOM 1371 C C . THR A 1 183 ? 0.577 4.559 -17.549 1.00 97.12 183 THR A C 1
ATOM 1373 O O . THR A 1 183 ? 0.312 4.850 -16.382 1.00 97.12 183 THR A O 1
ATOM 1376 N N . GLY A 1 184 ? -0.247 4.879 -18.553 1.00 97.31 184 GLY A N 1
ATOM 1377 C CA . GLY A 1 184 ? -1.567 5.466 -18.304 1.00 97.31 184 GLY A CA 1
ATOM 1378 C C . GLY A 1 184 ? -2.484 4.573 -17.456 1.00 97.31 184 GLY A C 1
ATOM 1379 O O . GLY A 1 184 ? -3.328 5.092 -16.734 1.00 97.31 184 GLY A O 1
ATOM 1380 N N . GLU A 1 185 ? -2.304 3.246 -17.494 1.00 97.31 185 GLU A N 1
ATOM 1381 C CA . GLU A 1 185 ? -3.027 2.331 -16.603 1.00 97.31 185 GLU A CA 1
ATOM 1382 C C . GLU A 1 185 ? -2.464 2.394 -15.181 1.00 97.31 185 GLU A C 1
ATOM 1384 O O . GLU A 1 185 ? -3.221 2.584 -14.234 1.00 97.31 185 GLU A O 1
ATOM 1389 N N . GLY A 1 186 ? -1.137 2.329 -15.018 1.00 97.12 186 GLY A N 1
ATOM 1390 C CA . GLY A 1 186 ? -0.497 2.428 -13.702 1.00 97.12 186 GLY A CA 1
ATOM 1391 C C . GLY A 1 186 ? -0.803 3.738 -12.978 1.00 97.12 186 GLY A C 1
ATOM 1392 O O . GLY A 1 186 ? -1.013 3.741 -11.768 1.00 97.12 186 GLY A O 1
ATOM 1393 N N . GLN A 1 187 ? -0.911 4.846 -13.713 1.00 97.06 187 GLN A N 1
ATOM 1394 C CA . GLN A 1 187 ? -1.260 6.156 -13.158 1.00 97.06 187 GLN A CA 1
ATOM 1395 C C . GLN A 1 187 ? -2.628 6.192 -12.461 1.00 97.06 187 GLN A C 1
ATOM 1397 O O . GLN A 1 187 ? -2.803 6.985 -11.541 1.00 97.06 187 GLN A O 1
ATOM 1402 N N . LYS A 1 188 ? -3.581 5.325 -12.832 1.00 97.25 188 LYS A N 1
ATOM 1403 C CA . LYS A 1 188 ? -4.902 5.260 -12.176 1.00 97.25 188 LYS A CA 1
ATOM 1404 C C . LYS A 1 188 ? -4.826 4.787 -10.724 1.00 97.25 188 LYS A C 1
ATOM 1406 O O . LYS A 1 188 ? -5.719 5.090 -9.941 1.00 97.25 188 LYS A O 1
ATOM 1411 N N . TYR A 1 189 ? -3.769 4.055 -10.383 1.00 97.19 189 TYR A N 1
ATOM 1412 C CA . TYR A 1 189 ? -3.539 3.466 -9.062 1.00 97.19 189 TYR A CA 1
ATOM 1413 C C . TYR A 1 189 ? -2.366 4.132 -8.335 1.00 97.19 189 TYR A C 1
ATOM 1415 O O . TYR A 1 189 ? -1.879 3.626 -7.324 1.00 97.19 189 TYR A O 1
ATOM 1423 N N . ALA A 1 190 ? -1.865 5.235 -8.890 1.00 96.06 190 ALA A N 1
ATOM 1424 C CA . ALA A 1 190 ? -0.671 5.899 -8.422 1.00 96.06 190 ALA A CA 1
ATOM 1425 C C . ALA A 1 190 ? -1.000 6.918 -7.337 1.00 96.06 190 ALA A C 1
ATOM 1427 O O . ALA A 1 190 ? -1.827 7.806 -7.538 1.00 96.06 190 ALA A O 1
ATOM 1428 N N . VAL A 1 191 ? -0.290 6.838 -6.218 1.00 95.06 191 VAL A N 1
ATOM 1429 C CA . VAL A 1 191 ? -0.352 7.841 -5.155 1.00 95.06 191 VAL A CA 1
ATOM 1430 C C . VAL A 1 191 ? 1.024 8.454 -4.985 1.00 95.06 191 VAL A C 1
ATOM 1432 O O . VAL A 1 191 ? 2.034 7.747 -4.938 1.00 95.06 191 VAL A O 1
ATOM 1435 N N . GLU A 1 192 ? 1.068 9.784 -4.957 1.00 93.81 192 GLU A N 1
ATOM 1436 C CA . GLU A 1 192 ? 2.311 10.517 -4.752 1.00 93.81 192 GLU A CA 1
ATOM 1437 C C . GLU A 1 192 ? 2.905 10.166 -3.384 1.00 93.81 192 GLU A C 1
ATOM 1439 O O . GLU A 1 192 ? 2.208 10.087 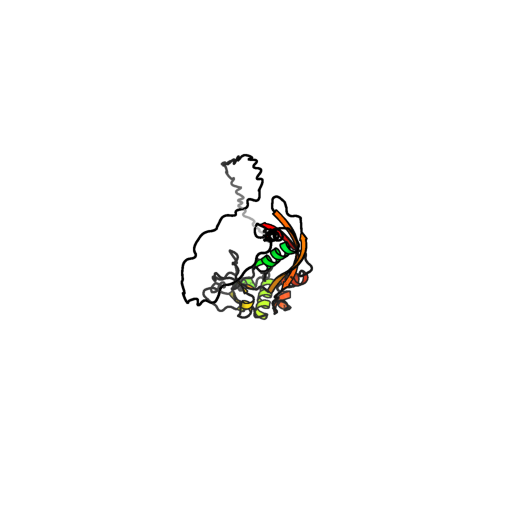-2.372 1.00 93.81 192 GLU A O 1
ATOM 1444 N N . THR A 1 193 ? 4.209 9.920 -3.368 1.00 89.94 193 THR A N 1
ATOM 1445 C CA . THR A 1 193 ? 4.969 9.552 -2.180 1.00 89.94 193 THR A CA 1
ATOM 1446 C C . THR A 1 193 ? 6.240 10.373 -2.105 1.00 89.94 193 THR A C 1
ATOM 1448 O O . THR A 1 193 ? 6.798 10.805 -3.112 1.00 89.94 193 THR A O 1
ATOM 1451 N N . ASN A 1 194 ? 6.771 10.494 -0.895 1.00 85.62 194 ASN A N 1
ATOM 1452 C CA . ASN A 1 194 ? 8.137 10.947 -0.723 1.00 85.62 194 ASN A CA 1
ATOM 1453 C C . ASN A 1 194 ? 9.104 9.829 -1.098 1.00 85.62 194 ASN A C 1
ATOM 1455 O O . ASN A 1 194 ? 8.880 8.650 -0.797 1.00 85.62 194 ASN A O 1
ATOM 1459 N N . ARG A 1 195 ? 10.207 10.212 -1.735 1.00 82.62 195 ARG A N 1
ATOM 1460 C CA . ARG A 1 195 ? 11.293 9.288 -2.031 1.00 82.62 195 ARG A CA 1
ATOM 1461 C C . ARG A 1 195 ? 12.165 9.095 -0.787 1.00 82.62 195 ARG A C 1
ATOM 1463 O O . ARG A 1 195 ? 12.564 10.094 -0.186 1.00 82.62 195 ARG A O 1
ATOM 1470 N N . PRO A 1 196 ? 12.501 7.852 -0.396 1.00 76.50 196 PRO A N 1
ATOM 1471 C CA . PRO A 1 196 ? 13.451 7.628 0.684 1.00 76.50 196 PRO A CA 1
ATOM 1472 C C . PRO A 1 196 ? 14.795 8.292 0.371 1.00 76.50 196 PRO A C 1
ATOM 1474 O O . PRO A 1 196 ? 15.316 8.166 -0.742 1.00 76.50 196 PRO A O 1
ATOM 1477 N N . ALA A 1 197 ? 15.369 8.982 1.357 1.00 79.44 197 ALA A N 1
ATOM 1478 C CA . ALA A 1 197 ? 16.702 9.551 1.221 1.00 79.44 197 ALA A CA 1
ATOM 1479 C C . ALA A 1 197 ? 17.713 8.438 0.894 1.00 79.44 197 ALA A C 1
ATOM 1481 O O . ALA A 1 197 ? 17.768 7.417 1.578 1.00 79.44 197 ALA A O 1
ATOM 1482 N N . GLY A 1 198 ? 18.500 8.629 -0.167 1.00 79.06 198 GLY A N 1
ATOM 1483 C CA . GLY A 1 198 ? 19.491 7.645 -0.603 1.00 79.06 198 GLY A CA 1
ATOM 1484 C C . GLY A 1 198 ? 18.925 6.419 -1.328 1.00 79.06 198 GLY A C 1
ATOM 1485 O O . GLY A 1 198 ? 19.633 5.418 -1.419 1.00 79.06 198 GLY A O 1
ATOM 1486 N N . ASP A 1 19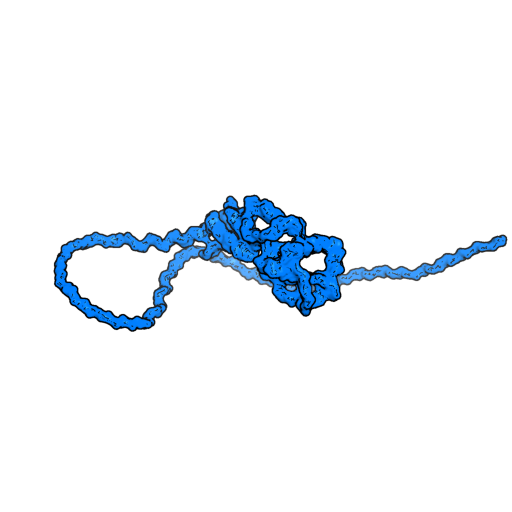9 ? 17.690 6.459 -1.852 1.00 80.69 199 ASP A N 1
ATOM 1487 C CA . ASP A 1 199 ? 17.178 5.391 -2.724 1.00 80.69 199 ASP A CA 1
ATOM 1488 C C . ASP A 1 199 ? 18.119 5.187 -3.932 1.00 80.69 199 ASP A C 1
ATOM 1490 O O . ASP A 1 199 ? 18.233 6.075 -4.780 1.00 80.69 199 ASP A O 1
ATOM 1494 N N . PRO A 1 200 ? 18.793 4.025 -4.052 1.00 79.56 200 PRO A N 1
ATOM 1495 C CA . PRO A 1 200 ? 19.791 3.798 -5.099 1.00 79.56 200 PRO A CA 1
ATOM 1496 C C . PRO A 1 200 ? 19.183 3.724 -6.503 1.00 79.56 200 PRO A C 1
ATOM 1498 O O . PRO A 1 200 ? 19.921 3.779 -7.485 1.00 79.56 200 PRO A O 1
ATOM 1501 N N . ASN A 1 201 ? 17.856 3.586 -6.584 1.00 84.62 201 ASN A N 1
ATOM 1502 C CA . ASN A 1 201 ? 17.107 3.488 -7.832 1.00 84.62 201 ASN A CA 1
ATOM 1503 C C . ASN A 1 201 ? 16.377 4.795 -8.170 1.00 84.62 201 ASN A C 1
ATOM 1505 O O . ASN A 1 201 ? 15.498 4.819 -9.039 1.00 84.62 201 ASN A O 1
ATOM 1509 N N . ALA A 1 202 ? 16.715 5.877 -7.463 1.00 83.94 202 ALA A N 1
ATOM 1510 C CA . ALA A 1 202 ? 16.142 7.183 -7.690 1.00 83.94 202 ALA A CA 1
ATOM 1511 C C . ALA A 1 202 ? 16.534 7.772 -9.042 1.00 83.94 202 ALA A C 1
ATOM 1513 O O . ALA A 1 202 ? 17.705 7.816 -9.415 1.00 83.94 202 ALA A O 1
ATOM 1514 N N . THR A 1 203 ? 15.537 8.281 -9.756 1.00 83.69 203 THR A N 1
ATOM 1515 C CA . THR A 1 203 ? 15.736 9.237 -10.848 1.00 83.69 203 THR A CA 1
ATOM 1516 C C . THR A 1 203 ? 15.940 10.639 -10.278 1.00 83.69 203 THR A C 1
ATOM 1518 O O . THR A 1 203 ? 15.629 10.880 -9.114 1.00 83.69 203 THR A O 1
ATOM 1521 N N . SER A 1 204 ? 16.377 11.595 -11.099 1.00 81.50 204 SER A N 1
ATOM 1522 C CA . SER A 1 204 ? 16.423 13.001 -10.675 1.00 81.50 204 SER A CA 1
ATOM 1523 C C . SER A 1 204 ? 15.059 13.703 -10.726 1.00 81.50 204 SER A C 1
ATOM 1525 O O . SER A 1 204 ? 14.996 14.904 -10.480 1.00 81.50 204 SER A O 1
ATOM 1527 N N . ASP A 1 205 ? 13.979 12.989 -11.072 1.00 82.12 205 ASP A N 1
ATOM 1528 C CA . ASP A 1 205 ? 12.611 13.479 -10.874 1.00 82.12 205 ASP A CA 1
ATOM 1529 C C . ASP A 1 205 ? 12.340 13.639 -9.365 1.00 82.12 205 ASP A C 1
ATOM 1531 O O . ASP A 1 205 ? 12.495 12.661 -8.619 1.00 82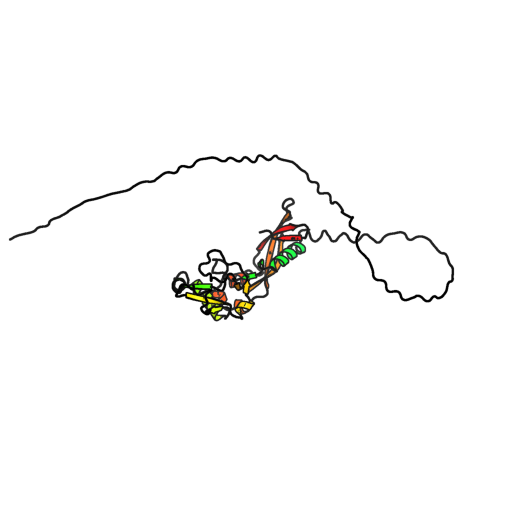.12 205 ASP A O 1
ATOM 1535 N N . PRO A 1 206 ? 11.974 14.848 -8.896 1.00 80.06 206 PRO A N 1
ATOM 1536 C CA . PRO A 1 206 ? 11.653 15.081 -7.493 1.00 80.06 206 PRO A CA 1
ATOM 1537 C C . PRO A 1 206 ? 10.345 14.412 -7.061 1.00 80.06 206 PRO A C 1
ATOM 1539 O O . PRO A 1 206 ? 10.150 14.198 -5.865 1.00 80.06 206 PRO A O 1
ATOM 1542 N N . ARG A 1 207 ? 9.452 14.086 -8.003 1.00 87.69 207 ARG A N 1
ATOM 1543 C CA . ARG A 1 207 ? 8.196 13.399 -7.710 1.00 87.69 207 ARG A CA 1
ATOM 1544 C C . ARG A 1 207 ? 8.385 11.895 -7.788 1.00 87.69 207 ARG A C 1
ATOM 1546 O O . ARG A 1 207 ? 9.124 11.364 -8.618 1.00 87.69 207 ARG A O 1
ATOM 1553 N N . ALA A 1 208 ? 7.688 11.208 -6.898 1.00 90.25 208 ALA A N 1
ATOM 1554 C CA . ALA A 1 208 ? 7.678 9.765 -6.827 1.00 90.25 208 ALA A CA 1
ATOM 1555 C C . ALA A 1 208 ? 6.249 9.284 -6.599 1.00 90.25 208 ALA A C 1
ATOM 1557 O O . ALA A 1 208 ? 5.474 9.913 -5.884 1.00 90.25 208 ALA A O 1
ATOM 1558 N N . TRP A 1 209 ? 5.912 8.148 -7.193 1.00 94.12 209 TRP A N 1
ATOM 1559 C CA . TRP A 1 209 ? 4.588 7.549 -7.101 1.00 94.12 209 TRP A CA 1
ATOM 1560 C C . TRP A 1 209 ? 4.692 6.089 -6.686 1.00 94.12 209 TRP A C 1
ATOM 1562 O O . TRP A 1 209 ? 5.524 5.359 -7.226 1.00 94.12 209 TRP A O 1
ATOM 1572 N N . MET A 1 210 ? 3.838 5.658 -5.763 1.00 94.44 210 MET A N 1
ATOM 1573 C CA . MET A 1 210 ? 3.624 4.244 -5.452 1.00 94.44 210 MET A CA 1
ATOM 1574 C C . MET A 1 210 ? 2.369 3.735 -6.141 1.00 94.44 210 MET A C 1
ATOM 1576 O O . MET A 1 210 ? 1.408 4.481 -6.300 1.00 94.44 210 MET A O 1
ATOM 1580 N N . LEU A 1 211 ? 2.360 2.449 -6.480 1.00 96.56 211 LEU A N 1
ATOM 1581 C CA . LEU A 1 211 ? 1.154 1.755 -6.917 1.00 96.56 211 LEU A CA 1
ATOM 1582 C C . LEU A 1 211 ? 0.419 1.193 -5.700 1.00 96.56 211 LEU A C 1
ATOM 1584 O O . LEU A 1 211 ? 0.977 0.371 -4.967 1.00 96.56 211 LEU A O 1
ATOM 1588 N N . CYS A 1 212 ? -0.822 1.628 -5.502 1.00 97.06 212 CYS A N 1
ATOM 1589 C CA . CYS A 1 212 ? -1.693 1.156 -4.433 1.00 97.06 212 CYS A CA 1
ATOM 1590 C C . CYS A 1 212 ? -2.772 0.232 -4.992 1.00 97.06 212 CYS A C 1
ATOM 1592 O O . CYS A 1 212 ? -3.411 0.539 -5.995 1.00 97.06 212 CYS A O 1
ATOM 1594 N N . TYR A 1 213 ? -2.928 -0.937 -4.378 1.00 97.31 213 TYR A N 1
ATOM 1595 C CA . TYR A 1 213 ? -3.748 -2.026 -4.907 1.00 97.31 213 TYR A CA 1
ATOM 1596 C C . TYR A 1 213 ? -5.071 -2.195 -4.171 1.00 97.31 213 TYR A C 1
ATOM 1598 O O . TYR A 1 213 ? -5.950 -2.885 -4.673 1.00 97.31 213 TYR A O 1
ATOM 1606 N N . ALA A 1 214 ? -5.224 -1.601 -2.992 1.00 97.56 214 ALA A N 1
ATOM 1607 C CA . ALA A 1 214 ? -6.466 -1.624 -2.240 1.00 97.56 214 ALA A CA 1
ATOM 1608 C C . ALA A 1 214 ? -6.511 -0.455 -1.258 1.00 97.56 214 ALA A C 1
ATOM 1610 O O . ALA A 1 214 ? -5.501 0.194 -0.969 1.00 97.56 214 ALA A O 1
ATOM 1611 N N . HIS A 1 215 ? -7.697 -0.233 -0.715 1.00 97.31 215 HIS A N 1
ATOM 1612 C CA . HIS A 1 215 ? -7.921 0.635 0.421 1.00 97.31 215 HIS A CA 1
ATOM 1613 C C . HIS A 1 215 ? -8.517 -0.201 1.557 1.00 97.31 215 HIS A C 1
ATOM 1615 O O . HIS A 1 215 ? -9.290 -1.125 1.304 1.00 97.31 215 HIS A O 1
ATOM 1621 N N . VAL A 1 216 ? -8.144 0.061 2.805 1.00 97.00 216 VAL A N 1
ATOM 1622 C CA . VAL A 1 216 ? -8.753 -0.623 3.946 1.00 97.00 216 VAL A CA 1
ATOM 1623 C C . VAL A 1 216 ? -9.980 0.137 4.417 1.00 97.00 216 VAL A C 1
ATOM 1625 O O . VAL A 1 216 ? -10.019 1.365 4.454 1.00 97.00 216 VAL A O 1
ATOM 1628 N N . LYS A 1 217 ? -10.984 -0.623 4.827 1.00 97.25 217 LYS A N 1
ATOM 1629 C CA . LYS A 1 217 ? -12.185 -0.122 5.476 1.00 97.25 217 LYS A CA 1
ATOM 1630 C C . LYS A 1 217 ? -12.341 -0.812 6.814 1.00 97.25 217 LYS A C 1
ATOM 1632 O O . LYS A 1 217 ? -12.109 -2.015 6.918 1.00 97.25 217 LYS A O 1
ATOM 1637 N N . LEU A 1 218 ? -12.792 -0.074 7.823 1.00 97.69 218 LEU A N 1
ATOM 1638 C CA . LEU A 1 218 ? -13.150 -0.667 9.101 1.00 97.69 218 LEU A CA 1
ATOM 1639 C C . LEU A 1 218 ? -14.233 -1.730 8.877 1.00 97.69 218 LEU A C 1
ATOM 1641 O O . LEU A 1 218 ? -15.262 -1.459 8.256 1.00 97.69 218 LEU A O 1
ATOM 1645 N N . ASP A 1 219 ? -13.986 -2.935 9.381 1.00 97.25 219 ASP A N 1
ATOM 1646 C CA . ASP A 1 219 ? -14.989 -3.994 9.422 1.00 97.25 219 ASP A CA 1
ATOM 1647 C C . ASP A 1 219 ? -15.795 -3.885 10.716 1.00 97.25 219 ASP A C 1
ATOM 1649 O O . ASP A 1 219 ? -17.007 -3.682 10.676 1.00 97.25 219 ASP A O 1
ATOM 1653 N N . LYS A 1 220 ? -15.108 -3.947 11.862 1.00 96.62 220 LYS A N 1
ATOM 1654 C CA . LYS A 1 220 ? -15.706 -3.744 13.188 1.00 96.62 220 LYS A CA 1
ATOM 1655 C C . LYS A 1 220 ? -14.657 -3.404 14.238 1.00 96.62 220 LYS A C 1
ATOM 1657 O O . LYS A 1 220 ? -13.499 -3.814 14.137 1.00 96.62 220 LYS A O 1
ATOM 1662 N N . VAL A 1 221 ? -15.100 -2.728 15.292 1.00 97.69 221 VAL A N 1
ATOM 1663 C CA . VAL A 1 221 ? -14.354 -2.646 16.550 1.00 97.69 221 VAL A CA 1
ATOM 1664 C C . VAL A 1 221 ? -14.619 -3.929 17.339 1.00 97.69 221 VAL A C 1
ATOM 1666 O O . VAL A 1 221 ? -15.757 -4.363 17.479 1.00 97.69 221 VAL A O 1
ATOM 1669 N N . VAL A 1 222 ? -13.560 -4.578 17.815 1.00 97.50 222 VAL A N 1
ATOM 1670 C CA . VAL A 1 222 ? -13.628 -5.857 18.540 1.00 97.50 222 VAL A CA 1
ATOM 1671 C C . VAL A 1 222 ? -13.668 -5.634 20.048 1.00 97.50 222 VAL A C 1
ATOM 1673 O O . VAL A 1 222 ? -14.428 -6.298 20.747 1.00 97.50 222 VAL A O 1
ATOM 1676 N N . SER A 1 223 ? -12.828 -4.734 20.554 1.00 97.38 223 SER A N 1
ATOM 1677 C CA . SER A 1 223 ? -12.727 -4.399 21.977 1.00 97.38 223 SER A CA 1
ATOM 1678 C C . SER A 1 223 ? -11.944 -3.104 22.153 1.00 97.38 223 SER A C 1
ATOM 1680 O O . SER A 1 223 ? -11.161 -2.742 21.277 1.00 97.38 223 SER A O 1
ATOM 1682 N N . TRP A 1 224 ? -12.110 -2.431 23.287 1.00 97.62 224 TRP A N 1
ATOM 1683 C CA . TRP A 1 224 ? -11.289 -1.282 23.658 1.00 97.62 224 TRP A CA 1
ATOM 1684 C C . TRP A 1 224 ? -11.067 -1.220 25.168 1.00 97.62 224 TRP A C 1
ATOM 1686 O O . TRP A 1 224 ? -11.822 -1.822 25.937 1.00 97.62 224 TRP A O 1
ATOM 1696 N N . THR A 1 225 ? -10.027 -0.509 25.595 1.00 95.44 225 THR A N 1
ATOM 1697 C CA . THR A 1 225 ? -9.800 -0.208 27.013 1.00 95.44 225 THR A CA 1
ATOM 1698 C C . THR A 1 225 ? -10.556 1.047 27.429 1.00 95.44 225 THR A C 1
ATOM 1700 O O . THR A 1 225 ? -10.743 1.963 26.624 1.00 95.44 225 THR A O 1
ATOM 1703 N N . GLU A 1 226 ? -10.933 1.130 28.704 1.00 91.62 226 GLU A N 1
ATOM 1704 C CA . GLU A 1 226 ? -11.422 2.389 29.269 1.00 91.62 226 GLU A CA 1
ATOM 1705 C C . GLU A 1 226 ? -10.358 3.489 29.075 1.00 91.62 226 GLU A C 1
ATOM 1707 O O . GLU A 1 226 ? -9.163 3.192 29.216 1.00 91.62 226 GLU A O 1
ATOM 1712 N N . PRO A 1 227 ? -10.747 4.727 28.722 1.00 89.31 227 PRO A N 1
ATOM 1713 C CA . PRO A 1 227 ? -9.793 5.805 28.519 1.00 89.31 227 PRO A CA 1
ATOM 1714 C C . PRO A 1 227 ? -8.969 6.087 29.774 1.00 89.31 227 PRO A C 1
ATOM 1716 O O . PRO A 1 227 ? -9.517 6.270 30.862 1.00 89.31 227 PRO A O 1
ATOM 1719 N N . ASP A 1 228 ? -7.647 6.171 29.623 1.00 88.44 228 ASP A N 1
ATOM 1720 C CA . ASP A 1 228 ? -6.774 6.571 30.725 1.00 88.44 228 ASP A CA 1
ATOM 1721 C C . ASP A 1 228 ? -7.149 7.989 31.210 1.00 88.44 228 ASP A C 1
ATOM 1723 O O . ASP A 1 228 ? -7.242 8.903 30.388 1.00 88.44 228 ASP A O 1
ATOM 1727 N N . PRO A 1 229 ? -7.337 8.222 32.521 1.00 84.38 229 PRO A N 1
ATOM 1728 C CA . PRO A 1 229 ? -7.817 9.508 33.030 1.00 84.38 229 PRO A CA 1
ATOM 1729 C C . PRO A 1 229 ? -6.808 10.657 32.886 1.00 84.38 229 PRO A C 1
ATOM 1731 O O . PRO A 1 229 ? -7.187 11.812 33.064 1.00 84.38 229 PRO A O 1
ATOM 1734 N N . THR A 1 230 ? -5.534 10.359 32.617 1.00 87.25 230 THR A N 1
ATOM 1735 C CA . THR A 1 230 ? -4.450 11.348 32.514 1.00 87.25 230 THR A CA 1
ATOM 1736 C C . THR A 1 230 ? -4.020 11.562 31.066 1.00 87.25 230 THR A C 1
ATOM 1738 O O . THR A 1 230 ? -3.828 12.693 30.630 1.00 87.25 230 THR A O 1
ATOM 1741 N N . ALA A 1 231 ? -3.842 10.474 30.321 1.00 87.88 231 ALA A N 1
ATOM 1742 C CA . ALA A 1 231 ? -3.421 10.483 28.928 1.00 87.88 231 ALA A CA 1
ATOM 1743 C C . ALA A 1 231 ? -4.601 10.592 27.959 1.00 87.88 231 ALA A C 1
ATOM 1745 O O . ALA A 1 231 ? -4.382 10.875 26.786 1.00 87.88 231 ALA A O 1
ATOM 1746 N N . HIS A 1 232 ? -5.829 10.353 28.430 1.00 91.62 232 HIS A N 1
ATOM 1747 C CA . HIS A 1 232 ? -7.044 10.341 27.621 1.00 91.62 232 HIS A CA 1
ATOM 1748 C C . HIS A 1 232 ? -6.960 9.365 26.437 1.00 91.62 232 HIS A C 1
ATOM 1750 O O . HIS A 1 232 ? -7.427 9.657 25.340 1.00 91.62 232 HIS A O 1
ATOM 1756 N N . ARG A 1 233 ? -6.328 8.199 26.644 1.00 94.62 233 ARG A N 1
ATOM 1757 C CA . ARG A 1 233 ? -6.042 7.208 25.593 1.00 94.62 233 ARG A CA 1
ATOM 1758 C C . ARG A 1 233 ? -6.801 5.908 25.786 1.00 94.62 233 ARG A C 1
ATOM 1760 O O . ARG A 1 233 ? -6.918 5.433 26.910 1.00 94.62 233 ARG A O 1
ATOM 1767 N N . SER A 1 234 ? -7.227 5.313 24.679 1.00 94.94 234 SER A N 1
ATOM 1768 C CA . SER A 1 234 ? -7.837 3.986 24.618 1.00 94.94 234 SER A CA 1
ATOM 1769 C C . SER A 1 234 ? -7.082 3.114 23.610 1.00 94.94 234 SER A C 1
ATOM 1771 O O . SER A 1 234 ? -6.800 3.563 22.496 1.00 94.94 234 SER A O 1
ATOM 1773 N N . ASP A 1 235 ? -6.732 1.887 24.003 1.00 96.31 235 ASP A N 1
ATOM 1774 C CA . ASP A 1 235 ? -6.244 0.855 23.081 1.00 96.31 235 ASP A CA 1
ATOM 1775 C C . ASP A 1 235 ? -7.457 0.168 22.462 1.00 96.31 235 ASP A C 1
ATOM 1777 O O . ASP A 1 235 ? -8.283 -0.411 23.173 1.00 96.31 235 ASP A O 1
ATOM 1781 N N . VAL A 1 236 ? -7.583 0.275 21.143 1.00 97.62 236 VAL A N 1
ATOM 1782 C CA . VAL A 1 236 ? -8.714 -0.233 20.378 1.00 97.62 236 VAL A CA 1
ATOM 1783 C C . VAL A 1 236 ? -8.247 -1.382 19.500 1.00 97.62 236 VAL A C 1
ATOM 1785 O O . VAL A 1 236 ? -7.383 -1.230 18.636 1.00 97.62 236 VAL A O 1
ATOM 1788 N N . THR A 1 237 ? -8.874 -2.538 19.684 1.00 98.12 237 THR A N 1
ATOM 1789 C CA . THR A 1 237 ? -8.724 -3.700 18.812 1.00 98.12 237 THR A CA 1
ATOM 1790 C C . THR A 1 237 ? -9.824 -3.687 17.758 1.00 98.12 237 THR A C 1
ATOM 1792 O O . THR A 1 237 ? -11.001 -3.576 18.099 1.00 98.12 237 THR A O 1
ATOM 1795 N N . TYR A 1 238 ? -9.478 -3.847 16.485 1.00 97.62 238 TYR A N 1
ATOM 1796 C CA . TYR A 1 238 ? -10.432 -3.826 15.372 1.00 97.62 238 TYR A CA 1
ATOM 1797 C C . TYR A 1 238 ? -10.047 -4.821 14.271 1.00 97.62 238 TYR A C 1
ATOM 1799 O O . TYR A 1 238 ? -8.922 -5.316 14.232 1.00 97.62 238 TYR A O 1
ATOM 1807 N N . THR A 1 239 ? -10.983 -5.121 13.372 1.00 97.69 239 THR A N 1
ATOM 1808 C CA . THR A 1 239 ? -10.713 -5.813 12.100 1.00 97.69 239 THR A CA 1
ATOM 1809 C C . THR A 1 239 ? -10.979 -4.864 10.935 1.00 97.69 239 THR A C 1
ATOM 1811 O O . THR A 1 239 ? -11.743 -3.902 11.053 1.00 97.69 239 THR A O 1
ATOM 1814 N N . TYR A 1 240 ? -10.351 -5.124 9.791 1.00 97.31 240 TYR A N 1
ATOM 1815 C CA . TYR A 1 240 ? -10.550 -4.355 8.563 1.00 97.31 240 TYR A CA 1
ATOM 1816 C C . TYR A 1 240 ? -10.980 -5.270 7.419 1.00 97.31 240 TYR A C 1
ATOM 1818 O O . TYR A 1 240 ? -10.750 -6.471 7.468 1.00 97.31 240 TYR A O 1
ATOM 1826 N N . LYS A 1 241 ? -11.574 -4.702 6.376 1.00 97.44 241 LYS A N 1
ATOM 1827 C CA . LYS A 1 241 ? -11.828 -5.343 5.083 1.00 97.44 241 LYS A CA 1
ATOM 1828 C C . LYS A 1 241 ? -11.117 -4.568 3.985 1.00 97.44 241 LYS A C 1
ATOM 1830 O O . LYS A 1 241 ? -10.848 -3.378 4.144 1.00 97.44 241 LYS A O 1
ATOM 1835 N N . LEU A 1 242 ? -10.850 -5.232 2.868 1.00 97.31 242 LEU A N 1
ATOM 1836 C CA . LEU A 1 242 ? -10.385 -4.558 1.661 1.00 97.31 242 LEU A CA 1
ATOM 1837 C C . LEU A 1 242 ? -11.572 -3.951 0.912 1.00 97.31 242 LEU A C 1
ATOM 1839 O O . LEU A 1 242 ? -12.606 -4.592 0.723 1.00 97.31 242 LEU A O 1
ATOM 1843 N N . GLU A 1 243 ? -11.406 -2.715 0.467 1.00 95.69 243 GLU A N 1
ATOM 1844 C CA . GLU A 1 243 ? -12.277 -2.026 -0.473 1.00 95.69 243 GLU A CA 1
ATOM 1845 C C . GLU A 1 243 ? -11.454 -1.505 -1.656 1.00 95.69 243 GLU A C 1
ATOM 1847 O O . GLU A 1 243 ? -10.230 -1.383 -1.580 1.00 95.69 243 GLU A O 1
ATOM 1852 N N . SER A 1 244 ? -12.129 -1.201 -2.768 1.00 94.88 244 SER A N 1
ATOM 1853 C CA . SER A 1 244 ? -11.493 -0.624 -3.961 1.00 94.88 244 SER A CA 1
ATOM 1854 C C . SER A 1 244 ? -10.263 -1.410 -4.444 1.00 94.88 244 SER A C 1
ATOM 1856 O O . SER A 1 244 ? -9.274 -0.820 -4.876 1.00 94.88 244 SER A O 1
ATOM 1858 N N . VAL A 1 245 ? -10.316 -2.745 -4.348 1.00 97.25 245 VAL A N 1
ATOM 1859 C CA . VAL A 1 245 ? -9.220 -3.620 -4.778 1.00 97.25 245 VAL A CA 1
ATOM 1860 C C . VAL A 1 245 ? -9.039 -3.489 -6.286 1.00 97.25 245 VAL A C 1
ATOM 1862 O O . VAL A 1 245 ? -9.983 -3.656 -7.062 1.00 97.25 245 VAL A O 1
ATOM 1865 N N . ALA A 1 246 ? -7.821 -3.169 -6.701 1.00 97.38 246 ALA A N 1
ATOM 1866 C CA . ALA A 1 246 ? -7.482 -2.995 -8.093 1.00 97.38 246 ALA A CA 1
ATOM 1867 C C . ALA A 1 246 ? -7.586 -4.340 -8.837 1.00 97.38 246 ALA A C 1
ATOM 1869 O O . ALA A 1 246 ? -7.060 -5.340 -8.347 1.00 97.38 246 ALA A O 1
ATOM 1870 N N . PRO A 1 247 ? -8.190 -4.397 -10.039 1.00 96.19 247 PRO A N 1
ATOM 1871 C CA . PRO A 1 247 ? -8.401 -5.665 -10.747 1.00 96.19 247 PRO A CA 1
ATOM 1872 C C . PRO A 1 247 ? -7.115 -6.452 -11.032 1.00 96.19 247 PRO A C 1
ATOM 1874 O O . PRO A 1 247 ? -7.127 -7.678 -11.069 1.00 96.19 247 PRO A O 1
ATOM 1877 N N . TRP A 1 248 ? -5.991 -5.755 -11.211 1.00 96.81 248 TRP A N 1
ATOM 1878 C CA . TRP A 1 248 ? -4.687 -6.372 -11.448 1.00 96.81 248 TRP A CA 1
ATOM 1879 C C . TRP A 1 248 ? -4.094 -7.043 -10.200 1.00 96.81 248 TRP A C 1
ATOM 1881 O O . TRP A 1 248 ? -3.180 -7.852 -10.334 1.00 96.81 248 TRP A O 1
ATOM 1891 N N . ALA A 1 249 ? -4.591 -6.736 -8.998 1.00 96.75 249 ALA A N 1
ATOM 1892 C CA . ALA A 1 249 ? -4.093 -7.314 -7.750 1.00 96.75 249 ALA A CA 1
ATOM 1893 C C . ALA A 1 249 ? -4.400 -8.817 -7.635 1.00 96.75 249 ALA A C 1
ATOM 1895 O O . ALA A 1 249 ? -3.684 -9.540 -6.946 1.00 96.75 249 ALA A O 1
ATOM 1896 N N . ASP A 1 250 ? -5.433 -9.297 -8.336 1.00 95.19 250 ASP A N 1
ATOM 1897 C CA . ASP A 1 250 ? -5.784 -10.720 -8.389 1.00 95.19 250 ASP A CA 1
ATOM 1898 C C . ASP A 1 250 ? -4.984 -11.504 -9.447 1.00 95.19 250 ASP A C 1
ATOM 1900 O O . ASP A 1 250 ? -5.060 -12.732 -9.511 1.00 95.19 250 ASP A O 1
ATOM 1904 N N . ASP A 1 251 ? -4.170 -10.823 -10.264 1.00 97.00 251 ASP A N 1
ATOM 1905 C CA . ASP A 1 251 ? -3.321 -11.498 -11.241 1.00 97.00 251 ASP A CA 1
ATOM 1906 C C . ASP A 1 251 ? -2.323 -12.434 -10.539 1.00 97.00 251 ASP A C 1
ATOM 1908 O O . ASP A 1 251 ? -1.616 -12.071 -9.595 1.00 97.00 251 ASP A O 1
ATOM 1912 N N . ARG A 1 252 ? -2.242 -13.673 -11.031 1.00 96.44 252 ARG A N 1
ATOM 1913 C CA . ARG A 1 252 ? -1.398 -14.722 -10.445 1.00 96.44 252 ARG A CA 1
ATOM 1914 C C . ARG A 1 252 ? 0.080 -14.331 -10.404 1.00 96.44 252 ARG A C 1
ATOM 1916 O O . ARG A 1 252 ? 0.781 -14.699 -9.462 1.00 96.44 252 ARG A O 1
ATOM 1923 N N . ASP A 1 253 ? 0.582 -13.663 -11.438 1.00 96.56 253 ASP A N 1
ATOM 1924 C CA . ASP A 1 253 ? 1.984 -13.260 -11.497 1.00 96.56 253 ASP A CA 1
ATOM 1925 C C . ASP A 1 253 ? 2.253 -12.075 -10.554 1.00 96.56 253 ASP A C 1
ATOM 1927 O O . ASP A 1 253 ? 3.315 -12.048 -9.933 1.00 96.56 253 ASP A O 1
ATOM 1931 N N . ILE A 1 254 ? 1.276 -11.182 -10.345 1.00 96.75 254 ILE A N 1
ATOM 1932 C CA . ILE A 1 254 ? 1.335 -10.149 -9.294 1.00 96.75 254 ILE A CA 1
ATOM 1933 C C . ILE A 1 254 ? 1.362 -10.788 -7.904 1.00 96.75 254 ILE A C 1
ATOM 1935 O O . ILE A 1 254 ? 2.287 -10.527 -7.139 1.00 96.75 254 ILE A O 1
ATOM 1939 N N . LYS A 1 255 ? 0.418 -11.680 -7.584 1.00 95.62 255 LYS A N 1
ATOM 1940 C CA . LYS A 1 255 ? 0.356 -12.352 -6.272 1.00 95.62 255 LYS A CA 1
ATOM 1941 C C . LYS A 1 255 ? 1.615 -13.152 -5.944 1.00 95.62 255 LYS A C 1
ATOM 1943 O O . LYS A 1 255 ? 2.015 -13.223 -4.784 1.00 95.62 255 LYS A O 1
ATOM 1948 N N . ARG A 1 256 ? 2.254 -13.740 -6.961 1.00 95.00 256 ARG A N 1
ATOM 1949 C CA . ARG A 1 256 ? 3.536 -14.440 -6.809 1.00 95.00 256 ARG A CA 1
ATOM 1950 C C . ARG A 1 256 ? 4.690 -13.471 -6.535 1.00 95.00 256 ARG A C 1
ATOM 1952 O O . ARG A 1 256 ? 5.502 -13.746 -5.658 1.00 95.00 256 ARG A O 1
ATOM 1959 N N . ALA A 1 257 ? 4.753 -12.357 -7.263 1.00 94.88 257 ALA A N 1
ATOM 1960 C CA . ALA A 1 257 ? 5.834 -11.380 -7.145 1.00 94.88 257 ALA A CA 1
ATOM 1961 C C . ALA A 1 257 ? 5.721 -10.471 -5.903 1.00 94.88 257 ALA A C 1
ATOM 1963 O O . ALA A 1 257 ? 6.730 -9.952 -5.417 1.00 94.88 257 ALA A O 1
ATOM 1964 N N . PHE A 1 258 ? 4.503 -10.289 -5.387 1.00 94.56 258 PHE A N 1
ATOM 1965 C CA . PHE A 1 258 ? 4.177 -9.448 -4.234 1.00 94.56 258 PHE A CA 1
ATOM 1966 C C . PHE A 1 258 ? 3.388 -10.253 -3.192 1.00 94.56 258 PHE A C 1
ATOM 1968 O O . PHE A 1 258 ? 2.157 -10.156 -3.127 1.00 94.56 258 PHE A O 1
ATOM 1975 N N . PRO A 1 259 ? 4.069 -11.074 -2.368 1.00 92.19 259 PRO A N 1
ATOM 1976 C CA . PRO A 1 259 ? 3.417 -11.885 -1.343 1.00 92.19 259 PRO A CA 1
ATOM 1977 C C . PRO A 1 259 ? 2.567 -11.072 -0.361 1.00 92.19 259 PRO A C 1
ATOM 1979 O O . PRO A 1 259 ? 1.603 -11.610 0.182 1.00 92.19 259 PRO A O 1
ATOM 1982 N N . GLU A 1 260 ? 2.880 -9.787 -0.159 1.00 92.12 260 GLU A N 1
ATOM 1983 C CA . GLU A 1 260 ? 2.085 -8.880 0.670 1.00 92.12 260 GLU A CA 1
ATOM 1984 C C . GLU A 1 260 ? 0.637 -8.737 0.182 1.00 92.12 260 GLU A C 1
ATOM 1986 O O . GLU A 1 260 ? -0.263 -8.648 1.008 1.00 92.12 260 GLU A O 1
ATOM 1991 N N . VAL A 1 261 ? 0.387 -8.808 -1.131 1.00 94.81 261 VAL A N 1
ATOM 1992 C CA . VAL A 1 261 ? -0.973 -8.749 -1.692 1.00 94.81 261 VAL A CA 1
ATOM 1993 C C . VAL A 1 261 ? -1.776 -9.970 -1.240 1.00 94.81 261 VAL A C 1
ATOM 1995 O O . VAL A 1 261 ? -2.909 -9.855 -0.785 1.00 94.81 261 VAL A O 1
ATOM 1998 N N . THR A 1 262 ? -1.153 -11.152 -1.284 1.00 94.06 262 THR A N 1
ATOM 1999 C CA . THR A 1 262 ? -1.785 -12.397 -0.818 1.00 94.06 262 THR A CA 1
ATOM 2000 C C . THR A 1 262 ? -1.962 -12.413 0.701 1.00 94.06 262 THR A C 1
ATOM 2002 O O . THR A 1 262 ? -2.925 -12.993 1.200 1.00 94.06 262 THR A O 1
ATOM 2005 N N . ALA A 1 263 ? -1.031 -11.817 1.450 1.00 93.38 263 ALA A N 1
ATOM 2006 C CA . ALA A 1 263 ? -1.147 -11.702 2.900 1.00 93.38 263 ALA A CA 1
ATOM 2007 C C . ALA A 1 263 ? -2.354 -10.835 3.281 1.00 93.38 263 ALA A C 1
ATOM 2009 O O . ALA A 1 263 ? -3.193 -11.285 4.057 1.00 93.38 263 ALA A O 1
ATOM 2010 N N . SER A 1 264 ? -2.510 -9.663 2.661 1.00 93.56 264 SER A N 1
ATOM 2011 C CA . SER A 1 264 ? -3.646 -8.776 2.925 1.00 93.56 264 SER A CA 1
ATOM 2012 C C . SER A 1 264 ? -4.998 -9.409 2.585 1.00 93.56 264 SER A C 1
ATOM 2014 O O . SER A 1 264 ? -5.938 -9.240 3.356 1.00 93.56 264 SER A O 1
ATOM 2016 N N . ASP A 1 265 ? -5.094 -10.205 1.513 1.00 92.75 265 ASP A N 1
ATOM 2017 C CA . ASP A 1 265 ? -6.317 -10.964 1.194 1.00 92.75 265 ASP A CA 1
ATOM 2018 C C . ASP A 1 265 ? -6.720 -11.939 2.315 1.00 92.75 265 ASP A C 1
ATOM 2020 O O . ASP A 1 265 ? -7.905 -12.118 2.584 1.00 92.75 265 ASP A O 1
ATOM 2024 N N . ARG A 1 266 ? -5.741 -12.586 2.962 1.00 93.38 266 ARG A N 1
ATOM 2025 C CA . ARG A 1 266 ? -5.982 -13.552 4.050 1.00 93.38 266 ARG A CA 1
ATOM 2026 C C . ARG A 1 266 ? -6.284 -12.870 5.377 1.00 93.38 266 ARG A C 1
ATOM 2028 O O . ARG A 1 266 ? -7.050 -13.388 6.175 1.00 93.38 266 ARG A O 1
ATOM 2035 N N . GLU A 1 267 ? -5.642 -11.738 5.632 1.00 93.81 267 GLU A N 1
ATOM 2036 C CA . GLU A 1 267 ? -5.775 -11.005 6.889 1.00 93.81 267 GLU A CA 1
ATOM 2037 C C . GLU A 1 267 ? -7.079 -10.200 6.965 1.00 93.81 267 GLU A C 1
ATOM 2039 O O . GLU A 1 267 ? -7.597 -9.961 8.059 1.00 93.81 267 GLU A O 1
ATOM 2044 N N . ALA A 1 268 ? -7.622 -9.782 5.821 1.00 93.62 268 ALA A N 1
ATOM 2045 C CA . ALA A 1 268 ? -8.847 -9.002 5.749 1.00 93.62 268 ALA A CA 1
ATOM 2046 C C . ALA A 1 268 ? -10.044 -9.751 6.364 1.00 93.62 268 ALA A C 1
ATOM 2048 O O . ALA A 1 268 ? -10.447 -10.822 5.923 1.00 93.62 268 ALA A O 1
ATOM 2049 N N . GLY A 1 269 ? -10.649 -9.149 7.384 1.00 91.44 269 GLY A N 1
ATOM 2050 C CA . GLY A 1 269 ? -11.793 -9.670 8.133 1.00 91.44 269 GLY A CA 1
ATOM 2051 C C . GLY A 1 269 ? -11.425 -10.663 9.237 1.00 91.44 269 GLY A C 1
ATOM 2052 O O . GLY A 1 269 ? -12.264 -10.942 10.095 1.00 91.44 269 GLY A O 1
ATOM 2053 N N . GLU A 1 270 ? -10.186 -11.157 9.261 1.00 92.81 270 GLU A N 1
ATOM 2054 C CA . GLU A 1 270 ? -9.727 -12.177 10.210 1.00 92.81 270 GLU A CA 1
ATOM 2055 C C . GLU A 1 270 ? -8.756 -11.607 11.251 1.00 92.81 270 GLU A C 1
ATOM 2057 O O . GLU A 1 270 ? -8.901 -11.857 12.453 1.00 92.81 270 GLU A O 1
ATOM 2062 N N . THR A 1 271 ? -7.784 -10.808 10.809 1.00 93.75 271 THR A N 1
ATOM 2063 C CA . THR A 1 271 ? -6.710 -10.302 11.664 1.00 93.75 271 THR A CA 1
ATOM 2064 C C . THR A 1 271 ? -7.188 -9.157 12.544 1.00 93.75 271 THR A C 1
ATOM 2066 O O . THR A 1 271 ? -7.723 -8.151 12.073 1.00 93.75 271 THR A O 1
ATOM 2069 N N . LYS A 1 272 ? -6.938 -9.295 13.849 1.00 95.88 272 LYS A N 1
ATOM 2070 C CA . LYS A 1 272 ? -7.161 -8.238 14.836 1.00 95.88 272 LYS A CA 1
ATOM 2071 C C . LYS A 1 272 ? -5.961 -7.298 14.860 1.00 95.88 272 LYS A C 1
ATOM 2073 O O . LYS A 1 272 ? -4.844 -7.725 15.143 1.00 95.88 272 LYS A O 1
ATOM 2078 N N . LEU A 1 273 ? -6.212 -6.029 14.572 1.00 95.00 273 LEU A N 1
ATOM 2079 C CA . LEU A 1 273 ? -5.237 -4.949 14.631 1.00 95.00 273 LEU A CA 1
ATOM 2080 C C . LEU A 1 273 ? -5.472 -4.092 15.871 1.00 95.00 273 LEU A C 1
ATOM 2082 O O . LEU A 1 273 ? -6.592 -4.009 16.371 1.00 95.00 273 LEU A O 1
ATOM 2086 N N . HIS A 1 274 ? -4.409 -3.437 16.329 1.00 95.44 274 HIS A N 1
ATOM 2087 C CA . HIS A 1 274 ? -4.422 -2.547 17.485 1.00 95.44 274 HIS A CA 1
ATOM 2088 C C . HIS A 1 274 ? -4.135 -1.114 17.050 1.00 95.44 274 HIS A C 1
ATOM 2090 O O . HIS A 1 274 ? -3.285 -0.873 16.189 1.00 95.44 274 HIS A O 1
ATOM 2096 N N . VAL A 1 275 ? -4.839 -0.158 17.647 1.00 96.06 275 VAL A N 1
ATOM 2097 C CA . VAL A 1 275 ? -4.572 1.271 17.483 1.00 96.06 275 VAL A CA 1
ATOM 2098 C C . VAL A 1 275 ? -4.815 1.998 18.794 1.00 96.06 275 VAL A C 1
ATOM 2100 O O . VAL A 1 275 ? -5.767 1.703 19.509 1.00 96.06 275 VAL A O 1
ATOM 2103 N N . ILE A 1 276 ? -3.963 2.973 19.096 1.00 96.00 276 ILE A N 1
ATOM 2104 C CA . ILE A 1 276 ? -4.158 3.865 20.234 1.00 96.00 276 ILE A CA 1
ATOM 2105 C C . ILE A 1 276 ? -4.890 5.106 19.734 1.00 96.00 276 ILE A C 1
ATOM 2107 O O . ILE A 1 276 ? -4.405 5.800 18.835 1.00 96.00 276 ILE A O 1
ATOM 2111 N N . LEU A 1 277 ? -6.050 5.389 20.320 1.00 96.50 277 LEU A N 1
ATOM 2112 C CA . LEU A 1 277 ? -6.785 6.627 20.083 1.00 96.50 277 LEU A CA 1
ATOM 2113 C C . LEU A 1 277 ? -6.675 7.533 21.309 1.00 96.50 277 LEU A C 1
ATOM 2115 O O . LEU A 1 277 ? -6.805 7.070 22.439 1.00 96.50 277 LEU A O 1
ATOM 2119 N N . GLU A 1 278 ? -6.451 8.822 21.082 1.00 94.88 278 GLU A N 1
ATOM 2120 C CA . GLU A 1 278 ? -6.449 9.865 22.106 1.00 94.88 278 GLU A CA 1
ATOM 2121 C C . GLU A 1 278 ? -7.692 10.740 21.947 1.00 94.88 278 GLU A C 1
ATOM 2123 O O . GLU A 1 278 ? -8.031 11.178 20.844 1.00 94.88 278 GLU A O 1
ATOM 2128 N N . GLN A 1 279 ? -8.380 10.968 23.059 1.00 93.31 279 GLN A N 1
ATOM 2129 C CA . GLN A 1 279 ? -9.539 11.837 23.152 1.00 93.31 279 GLN A CA 1
ATOM 2130 C C . GLN A 1 279 ? -9.077 13.294 23.047 1.00 93.31 279 GLN A C 1
ATOM 2132 O O . GLN A 1 279 ? -8.188 13.747 23.772 1.00 93.31 279 GLN A O 1
ATOM 2137 N N . ARG A 1 280 ? -9.697 14.044 22.143 1.00 90.12 280 ARG A N 1
ATOM 2138 C CA . ARG A 1 280 ? -9.518 15.483 21.938 1.00 90.12 280 ARG A CA 1
ATOM 2139 C C . ARG A 1 280 ? -10.856 16.187 22.148 1.00 90.12 280 ARG A C 1
ATOM 2141 O O . ARG A 1 280 ? -11.897 15.551 22.300 1.00 90.12 280 ARG A O 1
ATOM 2148 N N . GLU A 1 281 ? -10.839 17.516 22.132 1.00 86.31 281 GLU A N 1
ATOM 2149 C CA . GLU A 1 281 ? -12.065 18.320 22.227 1.00 86.31 281 GLU A CA 1
ATOM 2150 C C . GLU A 1 281 ? -13.046 18.020 21.079 1.00 86.31 281 GLU A C 1
ATOM 2152 O O . GLU A 1 281 ? -14.259 18.028 21.288 1.00 86.31 281 GLU A O 1
ATOM 2157 N N . ASP A 1 282 ? -12.525 17.719 19.886 1.00 85.00 282 ASP A N 1
ATOM 2158 C CA . ASP A 1 282 ? -13.276 17.501 18.649 1.00 85.00 282 ASP A CA 1
ATOM 2159 C C . ASP A 1 282 ? -13.558 16.023 18.320 1.00 85.00 282 ASP A C 1
ATOM 2161 O O . ASP A 1 282 ? -14.242 15.741 17.326 1.00 85.00 282 ASP A O 1
ATOM 2165 N N . GLY A 1 283 ? -13.113 15.089 19.163 1.00 89.12 283 GLY A N 1
ATOM 2166 C CA . GLY A 1 283 ? -13.349 13.653 19.027 1.00 89.12 283 GLY A CA 1
ATOM 2167 C C . GLY A 1 283 ? -12.096 12.817 19.274 1.00 89.12 283 GLY A C 1
ATOM 2168 O O . GLY A 1 283 ? -11.145 13.252 19.914 1.00 89.12 283 GLY A O 1
ATOM 2169 N N . TRP A 1 284 ? -12.094 11.589 18.766 1.00 94.56 284 TRP A N 1
ATOM 2170 C CA . TRP A 1 284 ? -10.970 10.666 18.897 1.00 94.56 284 TRP A CA 1
ATOM 2171 C C . TRP A 1 284 ? -10.012 10.798 17.715 1.00 94.56 284 TRP A C 1
ATOM 2173 O O . TRP A 1 284 ? -10.446 10.853 16.563 1.00 94.56 284 TRP A O 1
ATOM 2183 N N . VAL A 1 285 ? -8.708 10.800 17.988 1.00 93.81 285 VAL A N 1
ATOM 2184 C CA . VAL A 1 285 ? -7.669 10.805 16.950 1.00 93.81 285 VAL A CA 1
ATOM 2185 C C . VAL A 1 285 ? -6.656 9.701 17.196 1.00 93.81 285 VAL A C 1
ATOM 2187 O O . VAL A 1 285 ? -6.299 9.411 18.335 1.00 93.81 285 VAL A O 1
ATOM 2190 N N . ARG A 1 286 ? -6.165 9.088 16.120 1.00 93.62 286 ARG A N 1
ATOM 2191 C CA . ARG A 1 286 ? -5.081 8.109 16.200 1.00 93.62 286 ARG A CA 1
ATOM 2192 C C . ARG A 1 286 ? -3.782 8.766 16.663 1.00 93.62 286 ARG A C 1
ATOM 2194 O O . ARG A 1 286 ? -3.421 9.830 16.160 1.00 93.62 286 ARG A O 1
ATOM 2201 N N . VAL A 1 287 ? -3.081 8.093 17.570 1.00 90.94 287 VAL A N 1
ATOM 2202 C CA . VAL A 1 287 ? -1.716 8.425 17.992 1.00 90.94 287 VAL A CA 1
ATOM 2203 C C . VAL A 1 287 ? -0.751 7.426 17.356 1.00 90.94 287 VAL A C 1
ATOM 2205 O O . VAL A 1 287 ? -1.058 6.233 17.300 1.00 90.94 287 VAL A O 1
ATOM 2208 N N . ASP A 1 288 ? 0.378 7.929 16.858 1.00 76.88 288 ASP A N 1
ATOM 2209 C CA . ASP A 1 288 ? 1.479 7.132 16.300 1.00 76.88 288 ASP A CA 1
ATOM 2210 C C . ASP A 1 288 ? 2.547 6.819 17.364 1.00 76.88 288 ASP A C 1
ATOM 2212 O O . ASP A 1 288 ? 2.768 7.671 18.262 1.00 76.88 288 ASP A O 1
#

Sequence (288 aa):
ADDSADTRVKVGNRQAPHAPNKNPTPKGGVFAFEARHLHQRSLFRCRSNSDALLQSVEWHRKVVPIMPTHPGAHMRTSLLIAAVSATLLFAACGKKNDASESSLGEAISADMKTNRGLLCLNRSGRGPYAFPSAYSIRDLNEYSAAALREQLAALEKSGLIARAAPTSANANAKQNGLAYSLTGEGQKYAVETNRPAGDPNATSDPRAWMLCYAHVKLDKVVSWTEPDPTAHRSDVTYTYKLESVAPWADDRDIKRAFPEVTASDREAGETKLHVILEQREDGWVRVD

pLDDT: mean 72.73, std 26.04, range [25.45, 98.12]